Protein 9C9N (pdb70)

Structure (mmCIF, N/CA/C/O backbone):
data_9C9N
#
_entry.id   9C9N
#
_cell.length_a   44.291
_cell.length_b   44.291
_cell.length_c   107.349
_cell.angle_alpha   90.000
_cell.angle_beta   90.000
_cell.angle_gamma   120.000
#
_symmetry.space_group_name_H-M   'P 31'
#
loop_
_entity.id
_entity.type
_entity.pdbx_description
1 polymer 'Fe/2-OG dependent dioxygenase MysH'
2 non-polymer 'SUCCINIC ACID'
3 non-polymer 'NICKEL (II) ION'
4 non-polymer 'ACETATE ION'
5 non-polymer 1,2-ETHANEDIOL
6 water water
#
loop_
_atom_site.group_PDB
_atom_site.id
_atom_site.type_symbol
_atom_site.label_atom_id
_atom_site.label_alt_id
_atom_site.label_comp_id
_atom_site.label_asym_id
_atom_site.label_entity_id
_atom_site.label_seq_id
_atom_site.pdbx_PDB_ins_code
_atom_site.Cartn_x
_atom_site.Cartn_y
_atom_site.Cartn_z
_atom_site.occupancy
_atom_site.B_iso_or_equiv
_atom_site.auth_seq_id
_atom_site.auth_comp_id
_atom_site.auth_asym_id
_atom_site.auth_atom_id
_atom_site.pdbx_PDB_model_num
ATOM 1 N N . MET A 1 4 ? 1.94597 -29.42520 6.69790 1.000 39.93944 1 MET A N 1
ATOM 2 C CA . MET A 1 4 ? 1.26168 -28.92919 5.50591 1.000 36.23707 1 MET A CA 1
ATOM 3 C C . MET A 1 4 ? 0.02534 -29.77936 5.19000 1.000 35.77359 1 MET A C 1
ATOM 4 O O . MET A 1 4 ? 0.10070 -31.00937 5.13037 1.000 33.42573 1 MET A O 1
ATOM 9 N N . LEU A 1 5 ? -1.11424 -29.12364 4.99094 1.000 29.81185 2 LEU A N 1
ATOM 10 C CA . LEU A 1 5 ? -2.36850 -29.80581 4.71411 1.000 26.81319 2 LEU A CA 1
ATOM 11 C C . LEU A 1 5 ? -2.78286 -29.59381 3.26107 1.000 24.92557 2 LEU A C 1
ATOM 12 O O . LEU A 1 5 ? -2.46508 -28.57065 2.64574 1.000 25.28557 2 LEU A O 1
ATOM 17 N N . LYS A 1 6 ? -3.51819 -30.57112 2.71928 1.000 22.00714 3 LYS A N 1
ATOM 18 C CA . LYS A 1 6 ? -3.97364 -30.49213 1.33316 1.000 19.29675 3 LYS A CA 1
ATOM 19 C C . LYS A 1 6 ? -4.91091 -29.31550 1.08844 1.000 20.32245 3 LYS A C 1
ATOM 20 O O . LYS A 1 6 ? -5.07627 -28.89879 -0.06339 1.000 19.82566 3 LYS A O 1
ATOM 26 N N . VAL A 1 7 ? -5.54101 -28.77672 2.13950 1.000 19.74946 4 VAL A N 1
ATOM 27 C CA . VAL A 1 7 ? -6.45334 -27.64515 1.98677 1.000 19.54523 4 VAL A CA 1
ATOM 28 C C . VAL A 1 7 ? -5.76367 -26.29760 2.13775 1.000 22.83165 4 VAL A C 1
ATOM 29 O O . VAL A 1 7 ? -6.41705 -25.25616 1.97907 1.000 23.32730 4 VAL A O 1
ATOM 33 N N . ASP A 1 8 ? -4.47277 -26.27546 2.44624 1.000 22.98813 5 ASP A N 1
ATOM 34 C CA . ASP A 1 8 ? -3.83319 -24.99996 2.72416 1.000 28.82614 5 ASP A CA 1
ATOM 35 C C . ASP A 1 8 ? -3.73527 -24.15033 1.46265 1.000 27.73685 5 ASP A C 1
ATOM 36 O O . ASP A 1 8 ? -3.51113 -24.65586 0.35746 1.000 27.81516 5 ASP A O 1
ATOM 41 N N . THR A 1 9 ? -3.97864 -22.85629 1.63825 1.000 26.50050 6 THR A N 1
ATOM 42 C CA . THR A 1 9 ? -3.76972 -21.84586 0.61987 1.000 27.04338 6 THR A CA 1
ATOM 43 C C . THR A 1 9 ? -2.90136 -20.75865 1.22978 1.000 29.89589 6 THR A C 1
ATOM 44 O O . THR A 1 9 ? -2.98264 -20.47625 2.42790 1.000 33.40779 6 THR A O 1
ATOM 48 N N . GLN A 1 10 ? -2.05373 -20.16167 0.40741 1.000 28.86792 7 GLN A N 1
ATOM 49 C CA . GLN A 1 10 ? -1.22030 -19.06336 0.85530 1.000 30.09019 7 GLN A CA 1
ATOM 50 C C . GLN A 1 10 ? -1.60235 -17.80474 0.09484 1.000 29.77519 7 GLN A C 1
ATOM 51 O O . GLN A 1 10 ? -2.02896 -17.86689 -1.06135 1.000 24.18706 7 GLN A O 1
ATOM 57 N N . LYS A 1 11 ? -1.46498 -16.66118 0.76850 1.000 28.27485 8 LYS A N 1
ATOM 58 C CA . LYS A 1 11 ? -1.75706 -15.38967 0.12108 1.000 28.23641 8 LYS A CA 1
ATOM 59 C C . LYS A 1 11 ? -0.84449 -15.15752 -1.07746 1.000 25.65613 8 LYS A C 1
ATOM 60 O O . LYS A 1 11 ? -1.29685 -14.67971 -2.12537 1.000 29.50175 8 LYS A O 1
ATOM 66 N N . ILE A 1 12 ? 0.43728 -15.48828 -0.94817 1.000 24.16762 9 ILE A N 1
ATOM 67 C CA . ILE A 1 12 ? 1.38574 -15.38920 -2.05477 1.000 28.70946 9 ILE A CA 1
ATOM 68 C C . ILE A 1 12 ? 1.33431 -16.71076 -2.81450 1.000 27.84250 9 ILE A C 1
ATOM 69 O O . ILE A 1 12 ? 1.71355 -17.75325 -2.28092 1.000 27.93032 9 ILE A O 1
ATOM 74 N N . SER A 1 13 ? 0.87979 -16.66784 -4.06364 1.000 28.58971 10 SER A N 1
ATOM 75 C CA . SER A 1 13 ? 0.82443 -17.87939 -4.86131 1.000 29.23837 10 SER A CA 1
ATOM 76 C C . SER A 1 13 ? 2.24124 -18.39702 -5.09907 1.000 32.15597 10 SER A C 1
ATOM 77 O O . SER A 1 13 ? 3.21061 -17.64059 -5.00331 1.000 30.49320 10 SER A O 1
ATOM 80 N N . PRO A 1 14 ? 2.39064 -19.69795 -5.38172 1.000 36.16406 11 PRO A N 1
ATOM 81 C CA . PRO A 1 14 ? 3.73149 -20.20449 -5.72350 1.000 33.18519 11 PRO A CA 1
ATOM 82 C C . PRO A 1 14 ? 4.35932 -19.46820 -6.89287 1.000 30.58351 11 PRO A C 1
ATOM 83 O O . PRO A 1 14 ? 5.57544 -19.23585 -6.89530 1.000 32.89937 11 PRO A O 1
ATOM 87 N N . GLN A 1 15 ? 3.54989 -19.07523 -7.88296 1.000 32.14104 12 GLN A N 1
ATOM 88 C CA . GLN A 1 15 ? 4.06572 -18.31290 -9.01436 1.000 33.59369 12 GLN A CA 1
ATOM 89 C C . GLN A 1 15 ? 4.57529 -16.94842 -8.56344 1.000 30.99359 12 GLN A C 1
ATOM 90 O O . GLN A 1 15 ? 5.58774 -16.45269 -9.06980 1.000 29.09299 12 GLN A O 1
ATOM 96 N N . GLN A 1 16 ? 3.88727 -16.32456 -7.60636 1.000 27.72162 13 GLN A N 1
ATOM 97 C CA . GLN A 1 16 ? 4.36377 -15.04809 -7.09150 1.000 26.83864 13 GLN A CA 1
ATOM 98 C C . GLN A 1 16 ? 5.64338 -15.22222 -6.28412 1.000 26.06709 13 GLN A C 1
ATOM 99 O O . GLN A 1 16 ? 6.54086 -14.37366 -6.34934 1.000 21.62936 13 GLN A O 1
ATOM 105 N N . VAL A 1 17 ? 5.74451 -16.30669 -5.50967 1.000 23.11477 14 VAL A N 1
ATOM 106 C CA . VAL A 1 17 ? 6.99910 -16.61173 -4.82737 1.000 26.15756 14 VAL A CA 1
ATOM 107 C C . VAL A 1 17 ? 8.12741 -16.72779 -5.83702 1.000 25.49770 14 VAL A C 1
ATOM 108 O O . VAL A 1 17 ? 9.25057 -16.26452 -5.60536 1.000 27.44394 14 VAL A O 1
ATOM 112 N N . GLU A 1 18 ? 7.83850 -17.34102 -6.98145 1.000 24.44036 15 GLU A N 1
ATOM 113 C CA . GLU A 1 18 ? 8.85977 -17.52603 -7.99718 1.000 28.77032 15 GLU A CA 1
ATOM 114 C C . GLU A 1 18 ? 9.16774 -16.21681 -8.71136 1.000 24.93543 15 GLU A C 1
ATOM 115 O O . GLU A 1 18 ? 10.31301 -15.98621 -9.11382 1.000 25.74471 15 GLU A O 1
ATOM 121 N N . ALA A 1 19 ? 8.17526 -15.33121 -8.83225 1.000 21.43947 16 ALA A N 1
ATOM 122 C CA . ALA A 1 19 ? 8.42118 -14.01703 -9.41746 1.000 20.86119 16 ALA A CA 1
ATOM 123 C C . ALA A 1 19 ? 9.30930 -13.17099 -8.51468 1.000 20.95437 16 ALA A C 1
ATOM 124 O O . ALA A 1 19 ? 10.12791 -12.38217 -9.00595 1.000 17.78251 16 ALA A O 1
ATOM 126 N N . PHE A 1 20 ? 9.15474 -13.31762 -7.19481 1.000 18.92836 17 PHE A N 1
ATOM 127 C CA . PHE A 1 20 ? 10.01979 -12.59858 -6.26511 1.000 19.32231 17 PHE A CA 1
ATOM 128 C C . PHE A 1 20 ? 11.46963 -13.01827 -6.44480 1.000 19.23284 17 PHE A C 1
ATOM 129 O O . PHE A 1 20 ? 12.37209 -12.17474 -6.46002 1.000 17.13191 17 PHE A O 1
ATOM 137 N N . GLU A 1 21 ? 11.71398 -14.32032 -6.58941 1.000 20.10418 18 GLU A N 1
ATOM 138 C CA . GLU A 1 21 ? 13.07681 -14.78894 -6.80616 1.000 19.56007 18 GLU A CA 1
ATOM 139 C C . GLU A 1 21 ? 13.61655 -14.32850 -8.15472 1.000 17.63401 18 GLU A C 1
ATOM 140 O O . GLU A 1 21 ? 14.79179 -13.96208 -8.26309 1.000 20.46714 18 GLU A O 1
ATOM 146 N N . ARG A 1 22 ? 12.77293 -14.32349 -9.19102 1.000 20.56737 19 ARG A N 1
ATOM 147 C CA . ARG A 1 22 ? 13.23263 -13.93702 -10.52265 1.000 18.85945 19 ARG A CA 1
ATOM 148 C C . ARG A 1 22 ? 13.44348 -12.42708 -10.63076 1.000 19.40798 19 ARG A C 1
ATOM 149 O O . ARG A 1 22 ? 14.48291 -11.96638 -11.11913 1.000 17.21130 19 ARG A O 1
ATOM 157 N N . ASP A 1 23 ? 12.46075 -11.63279 -10.18869 1.000 16.25004 20 ASP A N 1
ATOM 158 C CA . ASP A 1 23 ? 12.47361 -10.19467 -10.42092 1.000 16.39345 20 ASP A CA 1
ATOM 159 C C . ASP A 1 23 ? 13.01661 -9.39359 -9.24629 1.000 13.46265 20 ASP A C 1
ATOM 160 O O . ASP A 1 23 ? 13.48429 -8.26873 -9.45651 1.000 12.72936 20 ASP A O 1
ATOM 165 N N . GLY A 1 24 ? 12.95987 -9.93722 -8.02360 1.000 12.41844 21 GLY A N 1
ATOM 166 C CA . GLY A 1 24 ? 13.40582 -9.22309 -6.84205 1.000 11.60336 21 GLY A CA 1
ATOM 167 C C . GLY A 1 24 ? 12.34904 -8.36988 -6.18798 1.000 10.32893 21 GLY A C 1
ATOM 168 O O . GLY A 1 24 ? 12.64903 -7.70158 -5.18251 1.000 10.49830 21 GLY A O 1
ATOM 169 N N . VAL A 1 25 ? 11.12422 -8.38894 -6.70544 1.000 12.12081 22 VAL A N 1
ATOM 170 C CA . VAL A 1 25 ? 10.03147 -7.57463 -6.18540 1.000 9.76396 22 VAL A CA 1
ATOM 171 C C . VAL A 1 25 ? 8.73234 -8.16765 -6.70720 1.000 13.68670 22 VAL A C 1
ATOM 172 O O . VAL A 1 25 ? 8.67249 -8.65401 -7.84048 1.000 12.70356 22 VAL A O 1
ATOM 176 N N . ILE A 1 26 ? 7.69904 -8.14355 -5.86057 1.000 11.45146 23 ILE A N 1
ATOM 177 C CA . ILE A 1 26 ? 6.33101 -8.46760 -6.25224 1.000 11.82737 23 ILE A CA 1
ATOM 178 C C . ILE A 1 26 ? 5.39533 -7.44243 -5.62303 1.000 11.42814 23 ILE A C 1
ATOM 179 O O . ILE A 1 26 ? 5.75338 -6.71913 -4.68651 1.000 10.83651 23 ILE A O 1
ATOM 184 N N . CYS A 1 27 ? 4.17855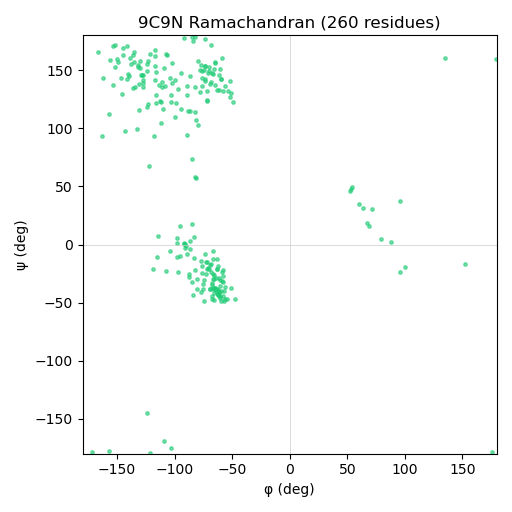 -7.38750 -6.15045 1.000 11.28661 24 CYS A N 1
ATOM 185 C CA . CYS A 1 27 ? 3.10980 -6.56521 -5.60640 1.000 11.50733 24 CYS A CA 1
ATOM 186 C C . CYS A 1 27 ? 1.99613 -7.49186 -5.14131 1.000 16.18788 24 CYS A C 1
ATOM 187 O O . CYS A 1 27 ? 1.56792 -8.37923 -5.89194 1.000 15.67667 24 CYS A O 1
ATOM 190 N N . VAL A 1 28 ? 1.56077 -7.31230 -3.89537 1.000 13.25291 25 VAL A N 1
ATOM 191 C CA . VAL A 1 28 ? 0.49212 -8.10804 -3.29919 1.000 12.37646 25 VAL A CA 1
ATOM 192 C C . VAL A 1 28 ? -0.72546 -7.20947 -3.1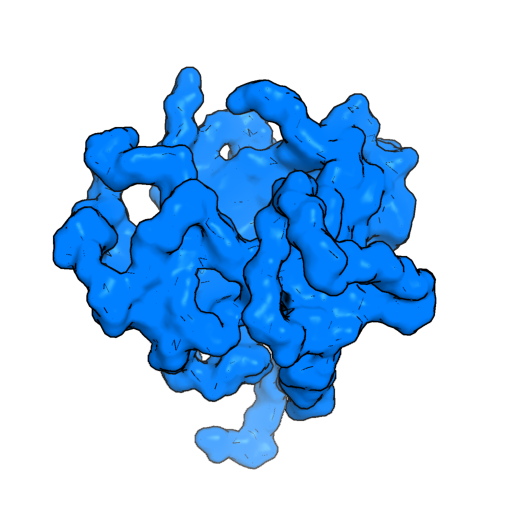3915 1.000 12.88802 25 VAL A C 1
ATOM 193 O O . VAL A 1 28 ? -0.68320 -6.22790 -2.39261 1.000 14.11188 25 VAL A O 1
ATOM 197 N N . LYS A 1 29 ? -1.81238 -7.53351 -3.83473 1.000 13.88077 26 LYS A N 1
ATOM 198 C CA . LYS A 1 29 ? -3.05203 -6.78493 -3.68578 1.000 14.47906 26 LYS A CA 1
ATOM 199 C C . LYS A 1 29 ? -3.76371 -7.16824 -2.39024 1.000 14.75401 26 LYS A C 1
ATOM 200 O O . LYS A 1 29 ? -3.74849 -8.32847 -1.97386 1.000 16.85755 26 LYS A O 1
ATOM 206 N N . ASN A 1 30 ? -4.38041 -6.17925 -1.74794 1.000 14.49304 27 ASN A N 1
ATOM 207 C CA . ASN A 1 30 ? -5.15398 -6.40750 -0.52135 1.000 16.95758 27 ASN A CA 1
ATOM 208 C C . ASN A 1 30 ? -4.33377 -7.15150 0.52856 1.000 18.41001 27 ASN A C 1
ATOM 209 O O . ASN A 1 30 ? -4.78252 -8.13758 1.11886 1.000 18.58375 27 ASN A O 1
ATOM 214 N N . ALA A 1 31 ? -3.10660 -6.67828 0.74926 1.000 14.85466 28 ALA A N 1
ATOM 215 C CA . ALA A 1 31 ? -2.22930 -7.33427 1.71023 1.000 13.63478 28 ALA A CA 1
ATOM 216 C C . ALA A 1 31 ? -2.81178 -7.27671 3.11505 1.000 15.19387 28 ALA A C 1
ATOM 217 O O . ALA A 1 31 ? -2.67658 -8.23320 3.89058 1.000 16.45346 28 ALA A O 1
ATOM 219 N N . VAL A 1 32 ? -3.43631 -6.15056 3.46442 1.000 12.35110 29 VAL A N 1
ATOM 220 C CA . VAL A 1 32 ? -4.17968 -5.99983 4.70623 1.000 12.93403 29 VAL A CA 1
ATOM 221 C C . VAL A 1 32 ? -5.53823 -5.42190 4.33704 1.000 14.52172 29 VAL A C 1
ATOM 222 O O . VAL A 1 32 ? -5.71152 -4.8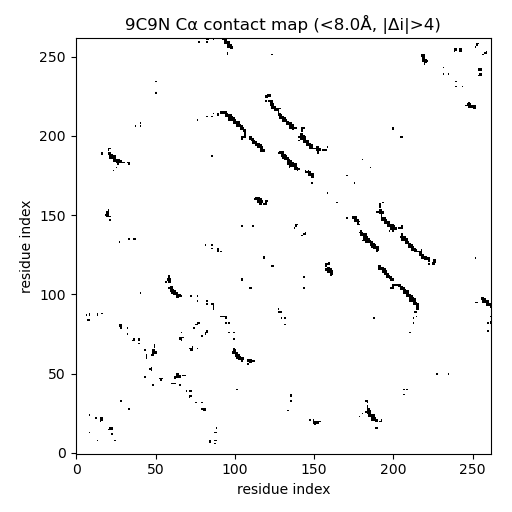1224 3.27731 1.000 14.94951 29 VAL A O 1
ATOM 226 N N . ASP A 1 33 ? -6.51367 -5.63085 5.22257 1.000 14.77597 30 ASP A N 1
ATOM 227 C CA . ASP A 1 33 ? -7.87633 -5.19296 4.93831 1.000 16.99205 30 ASP A CA 1
ATOM 228 C C . ASP A 1 33 ? -8.06165 -3.70704 5.26304 1.000 14.63885 30 ASP A C 1
ATOM 229 O O . ASP A 1 33 ? -7.15046 -3.02078 5.74074 1.000 12.54608 30 ASP A O 1
ATOM 234 N N . ASP A 1 34 ? -9.26928 -3.19325 5.00887 1.000 15.79242 31 ASP A N 1
ATOM 235 C CA . ASP A 1 34 ? -9.49557 -1.76422 5.17356 1.000 15.38817 31 ASP A CA 1
ATOM 236 C C . ASP A 1 34 ? -9.52788 -1.33598 6.63478 1.000 13.73440 31 ASP A C 1
ATOM 237 O O . ASP A 1 34 ? -9.33434 -0.15024 6.91848 1.000 13.41741 31 ASP A O 1
ATOM 242 N N . ILE A 1 35 ? -9.78571 -2.26234 7.55818 1.000 13.10501 32 ILE A N 1
ATOM 243 C CA . ILE A 1 35 ? -9.68005 -1.93216 8.97140 1.000 16.16301 32 ILE A CA 1
ATOM 244 C C . ILE A 1 35 ? -8.23101 -1.62312 9.32210 1.000 13.38735 32 ILE A C 1
ATOM 245 O O . ILE A 1 35 ? -7.93671 -0.61563 9.97475 1.000 13.80424 32 ILE A O 1
ATOM 250 N N . TRP A 1 36 ? -7.30332 -2.48439 8.88198 1.000 12.80341 33 TRP A N 1
ATOM 251 C CA . TRP A 1 36 ? -5.88021 -2.18024 9.03866 1.000 12.21750 33 TRP A CA 1
ATOM 252 C C . TRP A 1 36 ? -5.50526 -0.86508 8.36450 1.000 11.79074 33 TRP A C 1
ATOM 253 O O . TRP A 1 36 ? -4.77503 -0.05278 8.94521 1.000 11.64920 33 TRP A O 1
ATOM 264 N N . VAL A 1 37 ? -5.99568 -0.62716 7.14345 1.000 9.98099 34 VAL A N 1
ATOM 265 C CA . VAL A 1 37 ? -5.66176 0.62603 6.46625 1.000 10.88530 34 VAL A CA 1
ATOM 266 C C . VAL A 1 37 ? -6.06642 1.83179 7.31175 1.000 11.21743 34 VAL A C 1
ATOM 267 O O . VAL A 1 37 ? -5.27499 2.75926 7.50753 1.000 12.13282 34 VAL A O 1
ATOM 271 N N . GLU A 1 38 ? -7.30460 1.84618 7.82430 1.000 12.03896 35 GLU A N 1
ATOM 272 C CA . GLU A 1 38 ? -7.72925 3.01500 8.59377 1.000 14.61259 35 GLU A CA 1
ATOM 273 C C . GLU A 1 38 ? -6.94365 3.15487 9.89614 1.000 13.71730 35 GLU A C 1
ATOM 274 O O . GLU A 1 38 ? -6.59520 4.27147 10.30086 1.000 12.78095 35 GLU A O 1
ATOM 280 N N . ARG A 1 39 ? -6.63350 2.03036 10.54865 1.000 10.76638 36 ARG A N 1
ATOM 281 C CA . ARG A 1 39 ? -5.87093 2.07628 11.79195 1.000 12.02104 36 ARG A CA 1
ATOM 282 C C . ARG A 1 39 ? -4.47054 2.62965 11.55276 1.000 11.49590 36 ARG A C 1
ATOM 283 O O . ARG A 1 39 ? -3.95740 3.42495 12.34838 1.000 11.32531 36 ARG A O 1
ATOM 291 N N . MET A 1 40 ? -3.84134 2.23991 10.44378 1.000 10.63635 37 MET A N 1
ATOM 292 C CA . MET A 1 40 ? -2.48200 2.70332 10.18653 1.000 10.33804 37 MET A CA 1
ATOM 293 C C . MET A 1 40 ? -2.42702 4.11261 9.59531 1.000 9.60138 37 MET A C 1
ATOM 294 O O . MET A 1 40 ? -1.44672 4.83095 9.82705 1.000 11.35492 37 MET A O 1
ATOM 299 N N . ARG A 1 41 ? -3.45053 4.52456 8.84015 1.000 10.61301 38 ARG A N 1
ATOM 300 C CA . ARG A 1 41 ? -3.57063 5.92883 8.46186 1.000 11.23994 38 ARG A CA 1
ATOM 301 C C . ARG A 1 41 ? -3.55060 6.82516 9.69735 1.000 12.47454 38 ARG A C 1
ATOM 302 O O . ARG A 1 41 ? -2.82608 7.82474 9.74615 1.000 12.17789 38 ARG A O 1
ATOM 310 N N . THR A 1 42 ? -4.33517 6.46803 10.71887 1.000 11.17183 39 THR A N 1
ATOM 311 C CA . THR A 1 42 ? -4.34520 7.25237 11.95029 1.000 11.67483 39 THR A CA 1
ATOM 312 C C . THR A 1 42 ? -2.97445 7.24328 12.61979 1.000 10.67306 39 THR A C 1
ATOM 313 O O . THR A 1 42 ? -2.48204 8.29278 13.05653 1.000 11.68093 39 THR A O 1
ATOM 317 N N . ALA A 1 43 ? -2.32809 6.07291 12.65740 1.000 11.00338 40 ALA A N 1
ATOM 318 C CA . ALA A 1 43 ? -1.01238 5.95486 13.28281 1.000 9.86960 40 ALA A CA 1
ATOM 319 C C . ALA A 1 43 ? 0.04433 6.76969 12.54264 1.000 10.92548 40 ALA A C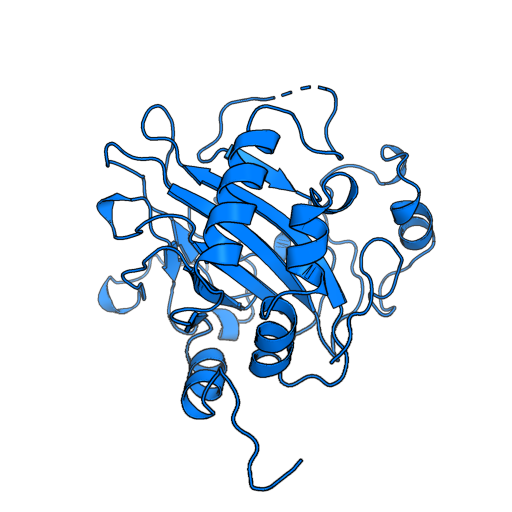 1
ATOM 320 O O . ALA A 1 43 ? 0.92042 7.37188 13.17128 1.000 11.23650 40 ALA A O 1
ATOM 322 N N . VAL A 1 44 ? -0.01517 6.79644 11.20563 1.000 11.37264 41 VAL A N 1
ATOM 323 C CA . VAL A 1 44 ? 0.92156 7.61335 10.43141 1.000 12.31753 41 VAL A CA 1
ATOM 324 C C . VAL A 1 44 ? 0.66926 9.09536 10.67312 1.000 13.38605 41 VAL A C 1
ATOM 325 O O . VAL A 1 44 ? 1.60560 9.87274 10.88988 1.000 12.39739 41 VAL A O 1
ATOM 329 N N . ASP A 1 45 ? -0.60049 9.51008 10.60887 1.000 12.53747 42 ASP A N 1
ATOM 330 C CA . ASP A 1 45 ? -0.92480 10.91815 10.80651 1.000 13.90712 42 ASP A CA 1
ATOM 331 C C . ASP A 1 45 ? -0.50105 11.39518 12.18792 1.000 14.13059 42 ASP A C 1
ATOM 332 O O . ASP A 1 45 ? -0.14748 12.56890 12.35668 1.000 15.24436 42 ASP A O 1
ATOM 337 N N . LYS A 1 46 ? -0.50990 10.49165 13.17244 1.000 10.66675 43 LYS A N 1
ATOM 338 C CA . LYS A 1 46 ? -0.14222 10.82172 14.54475 1.000 13.16782 43 LYS A CA 1
ATOM 339 C C . LYS A 1 46 ? 1.36381 10.98182 14.70139 1.000 15.90071 43 LYS A C 1
ATOM 340 O O . LYS A 1 46 ? 1.82900 11.85217 15.44902 1.000 16.39499 43 LYS A O 1
ATOM 346 N N . ASN A 1 47 ? 2.14261 10.14477 14.01022 1.000 13.64424 44 ASN A N 1
ATOM 347 C CA . ASN A 1 47 ? 3.58350 10.07689 14.21371 1.000 15.51802 44 ASN A CA 1
ATOM 348 C C . ASN A 1 47 ? 4.39130 10.87100 13.19344 1.000 16.18701 44 ASN A C 1
ATOM 349 O O . ASN A 1 47 ? 5.59833 11.07025 13.39499 1.000 17.20309 44 ASN A O 1
ATOM 354 N N . ILE A 1 48 ? 3.75995 11.34692 12.12046 1.000 15.65877 45 ILE A N 1
ATOM 355 C CA . ILE A 1 48 ? 4.48671 12.06209 11.08211 1.000 18.21620 45 ILE A CA 1
ATOM 356 C C . ILE A 1 48 ? 4.95127 13.42958 11.56101 1.000 20.48601 45 ILE A C 1
ATOM 357 O O . ILE A 1 48 ? 5.89878 13.98937 11.00066 1.000 25.44995 45 ILE A O 1
ATOM 362 N N . SER A 1 49 ? 4.32318 13.96836 12.60007 1.000 21.88752 46 SER A N 1
ATOM 363 C CA . SER A 1 49 ? 4.59174 15.32096 13.06690 1.000 27.42211 46 SER A CA 1
ATOM 364 C C . SER A 1 49 ? 5.71341 15.40281 14.09535 1.000 30.48753 46 SER A C 1
ATOM 365 O O . SER A 1 49 ? 6.13888 16.51240 14.43511 1.000 31.10109 46 SER A O 1
ATOM 368 N N . ILE A 1 50 ? 6.21262 14.27528 14.58593 1.000 25.71878 47 ILE A N 1
ATOM 369 C CA . ILE A 1 50 ? 7.18823 14.27717 15.67329 1.000 24.22380 47 ILE A CA 1
ATOM 370 C C . ILE A 1 50 ? 8.42099 13.51775 15.20734 1.000 22.81625 47 ILE A C 1
ATOM 371 O O . ILE A 1 50 ? 8.34686 12.67128 14.30185 1.000 25.44280 47 ILE A O 1
ATOM 376 N N . PRO A 1 51 ? 9.58093 13.80982 15.78792 1.000 24.84423 48 PRO A N 1
ATOM 377 C CA . PRO A 1 51 ? 10.75256 12.96232 15.54589 1.000 28.01921 48 PRO A CA 1
ATOM 378 C C . PRO A 1 51 ? 10.55660 11.57310 16.13607 1.000 23.27231 48 PRO A C 1
ATOM 379 O O . PRO A 1 51 ? 9.89912 11.38791 17.16373 1.000 23.43003 48 PRO A O 1
ATOM 383 N N . GLY A 1 52 ? 11.12932 10.58616 15.45475 1.000 18.62302 49 GLY A N 1
ATOM 384 C CA . GLY A 1 52 ? 10.99543 9.20802 15.85197 1.000 19.50932 49 GLY A CA 1
ATOM 385 C C . GLY A 1 52 ? 11.70379 8.89594 17.15406 1.000 17.64800 49 GLY A C 1
ATOM 386 O O . GLY A 1 52 ? 12.45403 9.71625 17.68977 1.000 20.02772 49 GLY A O 1
ATOM 387 N N . PRO A 1 53 ? 11.48294 7.68477 17.68233 1.000 16.53296 50 PRO A N 1
ATOM 388 C CA . PRO A 1 53 ? 12.09327 7.31475 18.96935 1.000 17.87071 50 PRO A CA 1
ATOM 389 C C . PRO A 1 53 ? 13.60531 7.39893 18.98095 1.000 20.79666 50 PRO A C 1
ATOM 390 O O . PRO A 1 53 ? 14.19003 7.61204 20.04928 1.000 26.28929 50 PRO A O 1
ATOM 394 N N . LEU A 1 54 ? 14.25965 7.24120 17.83211 1.000 19.33560 51 LEU A N 1
ATOM 395 C CA . LEU A 1 54 ? 15.71567 7.24045 17.76664 1.000 20.93081 51 LEU A CA 1
ATOM 396 C C . LEU A 1 54 ? 16.30750 8.62525 17.53560 1.000 28.64710 51 LEU A C 1
ATOM 397 O O . LEU A 1 54 ? 17.53459 8.75861 17.50212 1.000 32.33639 51 LEU A O 1
ATOM 402 N N . GLU A 1 55 ? 15.48011 9.65378 17.38985 1.000 25.28486 52 GLU A N 1
ATOM 403 C CA . GLU A 1 55 ? 15.94893 11.00067 17.11974 1.000 29.92953 52 GLU A CA 1
ATOM 404 C C . GLU A 1 55 ? 15.79794 11.86408 18.36515 1.000 34.14622 52 GLU A C 1
ATOM 405 O O . GLU A 1 55 ? 15.06242 11.52698 19.29770 1.000 33.46902 52 GLU A O 1
ATOM 411 N N . ASP A 1 56 ? 16.50255 12.99370 18.37002 1.000 40.61408 53 ASP A N 1
ATOM 412 C CA . ASP A 1 56 ? 16.37967 13.95919 19.45449 1.000 44.17009 53 ASP A CA 1
ATOM 413 C C . ASP A 1 56 ? 15.26532 14.95196 19.13762 1.000 44.53786 53 ASP A C 1
ATOM 414 O O . ASP A 1 56 ? 15.23103 15.53356 18.04792 1.000 44.64181 53 ASP A O 1
ATOM 419 N N . LYS A 1 57 ? 14.35107 15.12794 20.08938 1.000 43.44637 54 LYS A N 1
ATOM 420 C CA . LYS A 1 57 ? 13.18160 15.98667 19.90441 1.000 43.20952 54 LYS A CA 1
ATOM 421 C C . LYS A 1 57 ? 13.45723 17.43430 20.31729 1.000 43.76807 54 LYS A C 1
ATOM 422 O O . LYS A 1 57 ? 14.41173 18.05904 19.84897 1.000 46.25775 54 LYS A O 1
ATOM 428 N N . LYS A 1 61 ? 14.90504 16.69222 11.55842 1.000 44.32787 58 LYS A N 1
ATOM 429 C CA . LYS A 1 61 ? 14.01577 17.78192 11.14568 1.000 41.97751 58 LYS A CA 1
ATOM 430 C C . LYS A 1 61 ? 14.30667 18.54647 9.83419 1.000 41.18208 58 LYS A C 1
ATOM 431 O O . LYS A 1 61 ? 13.41422 19.23821 9.34624 1.000 45.55346 58 LYS A O 1
ATOM 437 N N . PRO A 1 62 ? 15.51783 18.45712 9.26559 1.000 42.48253 59 PRO A N 1
ATOM 438 C CA . PRO A 1 62 ? 15.70561 18.99175 7.91094 1.000 41.22420 59 PRO A CA 1
ATOM 439 C C . PRO A 1 62 ? 14.78160 18.29678 6.91923 1.000 41.87668 59 PRO A C 1
ATOM 440 O O . PRO A 1 62 ? 14.52892 17.09287 7.01449 1.000 42.97458 59 PRO A O 1
ATOM 444 N N . GLN A 1 63 ? 14.26737 19.07557 5.96746 1.000 38.44568 60 GLN A N 1
ATOM 445 C CA . GLN A 1 63 ? 13.27944 18.56661 5.02083 1.000 36.91922 60 GLN A CA 1
ATOM 446 C C . GLN A 1 63 ? 13.94129 17.61879 4.02856 1.000 35.74642 60 GLN A C 1
ATOM 447 O O . GLN A 1 63 ? 14.90474 17.98963 3.34911 1.000 35.54684 60 GLN A O 1
ATOM 453 N N . GLY A 1 64 ? 13.41567 16.39512 3.93471 1.000 33.88751 61 GLY A N 1
ATOM 454 C CA . GLY A 1 64 ? 13.91248 15.41335 3.00036 1.000 30.42027 61 GLY A CA 1
ATOM 455 C C . GLY A 1 64 ? 13.01385 15.26149 1.77795 1.000 26.57813 61 GLY A C 1
ATOM 456 O O . GLY A 1 64 ? 12.03931 15.98412 1.58198 1.000 27.36428 61 GLY A O 1
ATOM 457 N N . SER A 1 65 ? 13.37263 14.28475 0.93856 1.000 21.52488 62 SER A N 1
ATOM 458 C CA . SER A 1 65 ? 12.54488 13.96682 -0.21791 1.000 18.45504 62 SER A CA 1
ATOM 459 C C . SER A 1 65 ? 11.26435 13.24530 0.17623 1.000 17.80023 62 SER A C 1
ATOM 460 O O . SER A 1 65 ? 10.35059 13.14023 -0.64416 1.000 16.41914 62 SER A O 1
ATOM 463 N N . ALA A 1 66 ? 11.20262 12.72867 1.40093 1.000 17.43083 63 ALA A N 1
ATOM 464 C CA . ALA A 1 66 ? 9.99011 12.18400 1.99519 1.000 16.31042 63 ALA A CA 1
ATOM 465 C C . ALA A 1 66 ? 10.10665 12.34913 3.50232 1.000 15.78908 63 ALA A C 1
ATOM 466 O O . ALA A 1 66 ? 11.21447 12.38725 4.04275 1.000 18.48680 63 ALA A O 1
ATOM 468 N N . GLU A 1 67 ? 8.95946 12.45439 4.17896 1.000 14.61072 64 GLU A N 1
ATOM 469 C CA . GLU A 1 67 ? 8.94988 12.38161 5.63692 1.000 14.53053 64 GLU A CA 1
ATOM 470 C C . GLU A 1 67 ? 9.21896 10.94324 6.04924 1.000 15.55605 64 GLU A C 1
ATOM 471 O O . GLU A 1 67 ? 8.60566 10.02086 5.51252 1.000 14.87591 64 GLU A O 1
ATOM 477 N N . HIS A 1 68 ? 10.13350 10.74224 6.99247 1.000 15.67247 65 HIS A N 1
ATOM 478 C CA . HIS A 1 68 ? 10.54665 9.38784 7.31990 1.000 14.63911 65 HIS A CA 1
ATOM 479 C C . HIS A 1 68 ? 11.04409 9.32081 8.75404 1.000 13.47581 65 HIS A C 1
ATOM 480 O O . HIS A 1 68 ? 11.79640 10.19016 9.20378 1.000 16.38975 65 HIS A O 1
ATOM 487 N N . ALA A 1 69 ? 10.63727 8.26565 9.45533 1.000 11.53625 66 ALA A N 1
ATOM 488 C CA . ALA A 1 69 ? 11.21861 7.91264 10.73935 1.000 11.09593 66 ALA A CA 1
ATOM 489 C C . ALA A 1 69 ? 11.10374 6.40663 10.87750 1.000 12.08968 66 ALA A C 1
ATOM 490 O O . ALA A 1 69 ? 10.28565 5.77343 10.20586 1.000 11.75948 66 ALA A O 1
ATOM 492 N N . SER A 1 70 ? 11.92512 5.84271 11.76150 1.000 11.81932 67 SER A N 1
ATOM 493 C CA . SER A 1 70 ? 11.97226 4.40358 11.97174 1.000 12.19904 67 SER A CA 1
ATOM 494 C C . SER A 1 70 ? 11.66255 4.06396 13.42545 1.000 12.10975 67 SER A C 1
ATOM 495 O O . SER A 1 70 ? 11.67969 4.92447 14.31592 1.000 14.34450 67 SER A O 1
ATOM 498 N N . SER A 1 71 ? 11.34378 2.78901 13.64765 1.000 11.14938 68 SER A N 1
ATOM 499 C CA . SER A 1 71 ? 11.22198 2.20836 14.98529 1.000 10.07778 68 SER A CA 1
ATOM 500 C C . SER A 1 71 ? 9.97796 2.68963 15.73609 1.000 12.73307 68 SER A C 1
ATOM 501 O O . SER A 1 71 ? 9.97755 2.75896 16.97213 1.000 13.20395 68 SER A O 1
ATOM 504 N N . ILE A 1 72 ? 8.90539 2.99160 14.99786 1.000 11.78590 69 ILE A N 1
ATOM 505 C CA . ILE A 1 72 ? 7.70046 3.53591 15.62271 1.000 11.79641 69 ILE A CA 1
ATOM 506 C C . ILE A 1 72 ? 7.05757 2.51976 16.54993 1.000 12.55550 69 ILE A C 1
ATOM 507 O O . ILE A 1 72 ? 6.42241 2.88857 17.54590 1.000 12.18832 69 ILE A O 1
ATOM 512 N N . TRP A 1 73 ? 7.21398 1.22784 16.25429 1.000 12.37360 70 TRP A N 1
ATOM 513 C CA . TRP A 1 73 ? 6.63711 0.19069 17.10153 1.000 11.61698 70 TRP A CA 1
ATOM 514 C C . TRP A 1 73 ? 7.12762 0.25565 18.54274 1.000 13.19135 70 TRP A C 1
ATOM 515 O O . TRP A 1 73 ? 6.45601 -0.27546 19.43221 1.000 13.41716 70 TRP A O 1
ATOM 526 N N . LEU A 1 74 ? 8.28686 0.87089 18.79350 1.000 12.34330 71 LEU A N 1
ATOM 527 C CA . LEU A 1 74 ? 8.78641 0.96789 20.16273 1.000 15.33996 71 LEU A CA 1
ATOM 528 C C . LEU A 1 74 ? 7.89656 1.84090 21.03387 1.000 17.22505 71 LEU A C 1
ATOM 529 O O . LEU A 1 74 ? 7.86102 1.66226 22.25877 1.000 18.11191 71 LEU A O 1
ATOM 534 N N . ILE A 1 75 ? 7.17529 2.78061 20.43311 1.000 15.33151 72 ILE A N 1
ATOM 535 C CA . ILE A 1 75 ? 6.34451 3.70265 21.19430 1.000 16.41944 72 ILE A CA 1
ATOM 536 C C . ILE A 1 75 ? 4.87058 3.60563 20.84571 1.000 16.03741 72 ILE A C 1
ATOM 537 O O . ILE A 1 75 ? 4.02749 3.99764 21.67761 1.000 17.53400 72 ILE A O 1
ATOM 542 N N . ASP A 1 76 ? 4.51072 3.06845 19.67829 1.000 14.54880 73 ASP A N 1
ATOM 543 C CA . ASP A 1 76 ? 3.14495 3.14446 19.17183 1.000 13.68383 73 ASP A CA 1
ATOM 544 C C . ASP A 1 76 ? 2.54323 1.74884 19.07286 1.000 12.53464 73 ASP A C 1
ATOM 545 O O . ASP A 1 76 ? 3.05305 0.89896 18.33059 1.000 12.97884 73 ASP A O 1
ATOM 550 N N . ALA A 1 77 ? 1.42086 1.53507 19.76834 1.000 11.65204 74 ALA A N 1
ATOM 551 C CA . ALA A 1 77 ? 0.81413 0.21037 19.81840 1.000 13.52000 74 ALA A CA 1
ATOM 552 C C . ALA A 1 77 ? 0.23038 -0.22960 18.48595 1.000 11.65475 74 ALA A C 1
ATOM 553 O O . ALA A 1 77 ? 0.07181 -1.43140 18.26725 1.000 12.81525 74 ALA A O 1
ATOM 555 N N . ASP A 1 78 ? -0.11879 0.70806 17.60333 1.000 10.58333 75 ASP A N 1
ATOM 556 C CA . ASP A 1 78 ? -0.66953 0.32105 16.30892 1.000 12.26769 75 ASP A CA 1
ATOM 557 C C . ASP A 1 78 ? 0.41557 -0.15402 15.35106 1.000 11.43422 75 ASP A C 1
ATOM 558 O O . ASP A 1 78 ? 0.22430 -1.14353 14.63646 1.000 11.14538 75 ASP A O 1
ATOM 563 N N . PHE A 1 79 ? 1.56894 0.52037 15.34184 1.000 9.78437 76 PHE A N 1
ATOM 564 C CA . PHE A 1 79 ? 2.70193 -0.00084 14.58598 1.000 10.05204 76 PHE A CA 1
ATOM 565 C C . PHE A 1 79 ? 3.14501 -1.35037 15.13242 1.000 9.56438 76 PHE A C 1
ATOM 566 O O . PHE A 1 79 ? 3.47080 -2.26113 14.36505 1.000 10.42032 76 PHE A O 1
ATOM 574 N N . ARG A 1 80 ? 3.13843 -1.51308 16.45833 1.000 10.74192 77 ARG A N 1
ATOM 575 C CA . ARG A 1 80 ? 3.48853 -2.80558 17.03376 1.000 10.77672 77 ARG A CA 1
ATOM 576 C C . ARG A 1 80 ? 2.51411 -3.89081 16.57982 1.000 11.26576 77 ARG A C 1
ATOM 577 O O . ARG A 1 80 ? 2.92866 -4.98582 16.18239 1.000 11.88623 77 ARG A O 1
ATOM 585 N N . ALA A 1 81 ? 1.21327 -3.58711 16.58951 1.000 10.22677 78 ALA A N 1
ATOM 586 C CA . ALA A 1 81 ? 0.21890 -4.56535 16.16362 1.000 11.88190 78 ALA A CA 1
ATOM 587 C C . ALA A 1 81 ? 0.36725 -4.90764 14.68549 1.000 12.85819 78 ALA A C 1
ATOM 588 O O . ALA A 1 81 ? 0.19677 -6.06433 14.29080 1.000 13.13448 78 ALA A O 1
ATOM 590 N N . LEU A 1 82 ? 0.69509 -3.92336 13.84714 1.000 10.85233 79 LEU A N 1
ATOM 591 C CA . LEU A 1 82 ? 0.88844 -4.23371 12.43204 1.000 11.64533 79 LEU A CA 1
ATOM 592 C C . LEU A 1 82 ? 2.03198 -5.22622 12.23793 1.000 11.39644 79 LEU A C 1
ATOM 593 O O . LEU A 1 82 ? 1.92676 -6.16573 11.43938 1.000 11.33389 79 LEU A O 1
ATOM 598 N N . ALA A 1 83 ? 3.12079 -5.05421 12.99442 1.000 10.81650 80 ALA A N 1
ATOM 599 C CA . ALA A 1 83 ? 4.28639 -5.90976 12.84239 1.000 12.10531 80 ALA A CA 1
ATOM 600 C C . ALA A 1 83 ? 4.00445 -7.32686 13.31852 1.000 13.13007 80 ALA A C 1
ATOM 601 O O . ALA A 1 83 ? 4.47215 -8.29478 12.70617 1.000 14.20052 80 ALA A O 1
ATOM 603 N N . PHE A 1 84 ? 3.24797 -7.47504 14.40717 1.000 12.46339 81 PHE A N 1
ATOM 604 C CA . PHE A 1 84 ? 3.11403 -8.77432 15.05742 1.000 13.10214 81 PHE A CA 1
ATOM 605 C C . PHE A 1 84 ? 1.75974 -9.45049 14.87556 1.000 15.40617 81 PHE A C 1
ATOM 606 O O . PHE A 1 84 ? 1.69104 -10.68051 14.97587 1.000 19.53700 81 PHE A O 1
ATOM 614 N N . GLU A 1 85 ? 0.69424 -8.70276 14.59157 1.000 14.92318 82 GLU A N 1
ATOM 615 C CA . GLU A 1 85 ? -0.65005 -9.26802 14.55477 1.000 15.44279 82 GLU A CA 1
ATOM 616 C C . GLU A 1 85 ? -1.31253 -9.23193 13.18555 1.000 17.13723 82 GLU A C 1
ATOM 617 O O . GLU A 1 85 ? -2.35281 -9.87027 13.00783 1.000 18.22006 82 GLU A O 1
ATOM 623 N N . SER A 1 86 ? -0.75079 -8.52171 12.21814 1.000 15.43375 83 SER A N 1
ATOM 624 C CA . SER A 1 86 ? -1.39723 -8.36067 10.92099 1.000 14.68729 83 SER A CA 1
ATOM 625 C C . SER A 1 86 ? -0.92148 -9.46142 9.97957 1.000 13.40865 83 SER A C 1
ATOM 626 O O . SER A 1 86 ? -0.06905 -10.27608 10.35544 1.000 14.47338 83 SER A O 1
ATOM 629 N N . PRO A 1 87 ? -1.43606 -9.52548 8.74635 1.000 14.81524 84 PRO A N 1
ATOM 630 C CA . PRO A 1 87 ? -0.91524 -10.51825 7.79400 1.000 13.28306 84 PRO A CA 1
ATOM 631 C C . PRO A 1 87 ? 0.53303 -10.29779 7.35765 1.000 14.71335 84 PRO A C 1
ATOM 632 O O . PRO A 1 87 ? 1.10777 -11.20377 6.74738 1.000 14.86207 84 PRO A O 1
ATOM 636 N N . LEU A 1 88 ? 1.14455 -9.14427 7.64050 1.000 13.20093 85 LEU A N 1
ATOM 637 C CA . LEU A 1 88 ? 2.45393 -8.84766 7.05614 1.000 12.51511 85 LEU A CA 1
ATOM 638 C C . LEU A 1 88 ? 3.54626 -9.84745 7.41800 1.000 13.47841 85 LEU A C 1
ATOM 639 O O . LEU A 1 88 ? 4.26835 -10.28534 6.50703 1.000 13.37131 85 LEU A O 1
ATOM 644 N N . PRO A 1 89 ? 3.75759 -10.22624 8.68387 1.000 14.28522 86 PRO A N 1
ATOM 645 C CA . PRO A 1 89 ? 4.80195 -11.22495 8.96172 1.000 13.54815 86 PRO A CA 1
ATOM 646 C C . PRO A 1 89 ? 4.57250 -12.54244 8.24093 1.000 14.62230 86 PRO A C 1
ATOM 647 O O . PRO A 1 89 ? 5.54528 -13.21076 7.86693 1.000 16.74697 86 PRO A O 1
ATOM 651 N N . THR A 1 90 ? 3.31138 -12.91964 8.01726 1.000 14.98338 87 THR A N 1
ATOM 652 C CA . THR A 1 90 ? 3.02800 -14.13508 7.25751 1.000 17.72032 87 THR A CA 1
ATOM 653 C C . THR A 1 90 ? 3.47861 -13.99255 5.80975 1.000 17.88833 87 THR A C 1
ATOM 654 O O . THR A 1 90 ? 4.04232 -14.92954 5.23245 1.000 17.75665 87 THR A O 1
ATOM 658 N N . LEU A 1 91 ? 3.24146 -12.82409 5.20529 1.000 15.47022 88 LEU A N 1
ATOM 659 C CA . LEU A 1 91 ? 3.70209 -12.58861 3.84058 1.000 17.36071 88 LEU A CA 1
ATOM 660 C C . LEU A 1 91 ? 5.21608 -12.65638 3.75810 1.000 16.96044 88 LEU A C 1
ATOM 661 O O . LEU A 1 91 ? 5.77011 -13.24617 2.82199 1.000 16.79509 88 LEU A O 1
ATOM 666 N N . ALA A 1 92 ? 5.91005 -12.05528 4.73068 1.000 14.38847 89 ALA A N 1
ATOM 667 C CA . ALA A 1 92 ? 7.36705 -12.07705 4.71720 1.000 14.42460 89 ALA A CA 1
ATOM 668 C C . ALA A 1 92 ? 7.89425 -13.50137 4.78663 1.000 14.36116 89 ALA A C 1
ATOM 669 O O . ALA A 1 92 ? 8.79833 -13.86746 4.03277 1.000 16.74086 89 ALA A O 1
ATOM 671 N N . ALA A 1 93 ? 7.33548 -14.31856 5.68599 1.000 15.18373 90 ALA A N 1
ATOM 672 C CA . ALA A 1 93 ? 7.75869 -15.71484 5.78639 1.000 16.63791 90 ALA A CA 1
ATOM 673 C C . ALA A 1 93 ? 7.52177 -16.46101 4.47791 1.000 18.37949 90 ALA A C 1
ATOM 674 O O . ALA A 1 93 ? 8.33246 -17.31023 4.08275 1.000 19.80267 90 ALA A O 1
ATOM 676 N N . GLN A 1 94 ? 6.43020 -16.13804 3.77868 1.000 15.95454 91 GLN A N 1
ATOM 677 C CA . GLN A 1 94 ? 6.10929 -16.82720 2.52819 1.000 20.07473 91 GLN A CA 1
ATOM 678 C C . GLN A 1 94 ? 7.11686 -16.51715 1.42573 1.000 23.30888 91 GLN A C 1
ATOM 679 O O . GLN A 1 94 ? 7.54464 -17.42499 0.70340 1.000 25.53694 91 GLN A O 1
ATOM 685 N N . VAL A 1 95 ? 7.50560 -15.24827 1.26755 1.000 21.60602 92 VAL A N 1
ATOM 686 C CA . VAL A 1 95 ? 8.45217 -14.91421 0.20108 1.000 19.84661 92 VAL A CA 1
ATOM 687 C C . VAL A 1 95 ? 9.87282 -15.33016 0.54437 1.000 22.83377 92 VAL A C 1
ATOM 688 O O . VAL A 1 95 ? 10.64195 -15.70110 -0.34654 1.000 25.77581 92 VAL A O 1
ATOM 692 N N . LEU A 1 96 ? 10.26040 -15.25905 1.81355 1.000 20.18633 93 LEU A N 1
ATOM 693 C CA . LEU A 1 96 ? 11.60804 -15.66197 2.17983 1.000 20.04297 93 LEU A CA 1
ATOM 694 C C . LEU A 1 96 ? 11.75822 -17.17007 2.21008 1.000 22.46913 93 LEU A C 1
ATOM 695 O O . LEU A 1 96 ? 12.88498 -17.66464 2.13222 1.000 26.51884 93 LEU A O 1
ATOM 700 N N . LYS A 1 97 ? 10.64680 -17.89752 2.29328 1.000 23.87060 94 LYS A N 1
ATOM 701 C CA . LYS A 1 97 ? 10.65497 -19.35459 2.41350 1.000 26.39334 94 LYS A CA 1
ATOM 702 C C . LYS A 1 97 ? 11.55631 -19.80769 3.55759 1.000 27.76927 94 LYS A C 1
ATOM 703 O O . LYS A 1 97 ? 12.37187 -20.72005 3.41840 1.000 29.01397 94 LYS A O 1
ATOM 709 N N . SER A 1 98 ? 11.42324 -19.14723 4.70189 1.000 27.70274 95 SER A N 1
ATOM 710 C CA . SER A 1 98 ? 12.25365 -19.47229 5.84702 1.000 26.72551 95 SER A CA 1
ATOM 711 C C . SER A 1 98 ? 11.38696 -19.97744 6.99143 1.000 27.30311 95 SER A C 1
ATOM 712 O O . SER A 1 98 ? 10.19910 -19.65485 7.08917 1.000 27.62452 95 SER A O 1
ATOM 715 N N . LYS A 1 99 ? 12.00021 -20.78623 7.84923 1.000 28.48913 96 LYS A N 1
ATOM 716 C CA . LYS A 1 99 ? 11.30450 -21.31148 9.01569 1.000 30.57441 96 LYS A CA 1
ATOM 717 C C . LYS A 1 99 ? 11.38156 -20.37917 10.21922 1.000 28.05670 96 LYS A C 1
ATOM 718 O O . LYS A 1 99 ? 10.47624 -20.40314 11.06187 1.000 32.11506 96 LYS A O 1
ATOM 724 N N . LYS A 1 100 ? 12.43496 -19.56779 10.32404 1.000 26.48696 97 LYS A N 1
ATOM 725 C CA . LYS A 1 100 ? 12.50817 -18.50037 11.31364 1.000 22.69550 97 LYS A CA 1
ATOM 726 C C . LYS A 1 100 ? 12.21513 -17.15785 10.65325 1.000 21.23598 97 LYS A C 1
ATOM 727 O O . LYS A 1 100 ? 12.40268 -16.97031 9.44742 1.000 21.11194 97 LYS A O 1
ATOM 733 N N . LEU A 1 101 ? 11.76535 -16.21205 11.46860 1.000 18.14118 98 LEU A N 1
ATOM 734 C CA . LEU A 1 101 ? 11.49225 -14.87064 10.97422 1.000 15.53670 98 LEU A CA 1
ATOM 735 C C . LEU A 1 101 ? 11.82739 -13.86740 12.06588 1.000 13.93997 98 LEU A C 1
ATOM 736 O O . LEU A 1 101 ? 11.40488 -14.03279 13.21663 1.000 14.04751 98 LEU A O 1
ATOM 741 N N . ASN A 1 102 ? 12.60507 -12.84863 11.70871 1.000 12.15017 99 ASN A N 1
ATOM 742 C CA . ASN A 1 102 ? 12.88237 -11.71124 12.57242 1.000 11.93553 99 ASN A CA 1
ATOM 743 C C . ASN A 1 102 ? 12.27126 -10.45060 11.98888 1.000 10.84380 99 ASN A C 1
ATOM 744 O O . ASN A 1 102 ? 12.37084 -10.19700 10.77805 1.000 12.08401 99 ASN A O 1
ATOM 749 N N . PHE A 1 103 ? 11.66436 -9.66474 12.86808 1.000 12.15705 100 PHE A N 1
ATOM 750 C CA . PHE A 1 103 ? 11.27921 -8.29837 12.55767 1.000 10.78009 100 PHE A CA 1
ATOM 751 C C . PHE A 1 103 ? 12.50262 -7.40513 12.74060 1.000 12.57471 100 PHE A C 1
ATOM 752 O O . PHE A 1 103 ? 13.01729 -7.25801 13.86186 1.000 12.55004 100 PHE A O 1
ATOM 760 N N . LEU A 1 104 ? 12.98534 -6.82079 11.64009 1.000 11.16282 101 LEU A N 1
ATOM 761 C CA . LEU A 1 104 ? 14.20275 -6.02547 11.68496 1.000 10.35775 101 LEU A CA 1
ATOM 762 C C . LEU A 1 104 ? 13.95438 -4.57857 12.11265 1.000 12.68179 101 LEU A C 1
ATOM 763 O O . LEU A 1 104 ? 14.72137 -4.03741 12.91322 1.000 12.80784 101 LEU A O 1
ATOM 768 N N . ALA A 1 105 ? 12.90691 -3.93772 11.58661 1.000 10.04916 102 ALA A N 1
ATOM 769 C CA . ALA A 1 105 ? 12.57755 -2.54870 11.88123 1.000 10.47193 102 ALA A CA 1
ATOM 770 C C . ALA A 1 105 ? 11.33605 -2.15961 11.09398 1.000 9.34693 102 ALA A C 1
ATOM 771 O O . ALA A 1 105 ? 10.99509 -2.77988 10.07953 1.000 9.74246 102 ALA A O 1
ATOM 773 N N . ASP A 1 106 ? 10.68245 -1.10451 11.55631 1.000 9.20814 103 ASP A N 1
ATOM 774 C CA . ASP A 1 106 ? 9.59005 -0.49952 10.81424 1.000 9.59892 103 ASP A CA 1
ATOM 775 C C . ASP A 1 106 ? 9.91594 0.96046 10.52314 1.000 8.98768 103 ASP A C 1
ATOM 776 O O . ASP A 1 106 ? 10.97809 1.47969 10.88481 1.000 11.51637 103 ASP A O 1
ATOM 781 N N . GLY A 1 107 ? 8.97453 1.61532 9.86415 1.000 9.22131 104 GLY A N 1
ATOM 782 C CA . GLY A 1 107 ? 9.10840 3.03040 9.59195 1.000 10.64335 104 GLY A CA 1
ATOM 783 C C . GLY A 1 107 ? 7.94995 3.48947 8.74478 1.000 10.33522 104 GLY A C 1
ATOM 784 O O . GLY A 1 107 ? 7.03265 2.72413 8.43603 1.000 10.20048 104 GLY A O 1
ATOM 785 N N . PHE A 1 108 ? 7.98277 4.77064 8.40148 1.000 9.39279 105 PHE A N 1
ATOM 786 C CA . PHE A 1 108 ? 7.07843 5.30667 7.39843 1.000 9.03934 105 PHE A CA 1
ATOM 787 C C . PHE A 1 108 ? 7.86924 6.12978 6.39016 1.000 11.56008 105 PHE A C 1
ATOM 788 O O . PHE A 1 108 ? 8.94941 6.65304 6.69884 1.000 11.09870 105 PHE A O 1
ATOM 796 N N . PHE A 1 109 ? 7.34272 6.19972 5.17001 1.000 9.73352 106 PHE A N 1
ATOM 797 C CA . PHE A 1 109 ? 7.80660 7.13102 4.14468 1.000 8.48139 106 PHE A CA 1
ATOM 798 C C . PHE A 1 109 ? 6.57317 7.81998 3.59560 1.000 11.53519 106 PHE A C 1
ATOM 799 O O . PHE A 1 109 ? 5.71403 7.15976 3.00193 1.000 11.03456 106 PHE A O 1
ATOM 807 N N . VAL A 1 110 ? 6.48081 9.13393 3.78827 1.000 11.06693 107 VAL A N 1
ATOM 808 C CA . VAL A 1 110 ? 5.33840 9.91380 3.32127 1.000 11.73356 107 VAL A CA 1
ATOM 809 C C . VAL A 1 110 ? 5.84733 11.02301 2.41405 1.000 12.86627 107 VAL A C 1
ATOM 810 O O . VAL A 1 110 ? 6.64262 11.86235 2.84779 1.000 13.82899 107 VAL A O 1
ATOM 814 N N . LYS A 1 111 ? 5.37380 11.03894 1.16588 1.000 11.83049 108 LYS A N 1
ATOM 815 C CA . LYS A 1 111 ? 5.64073 12.14429 0.24458 1.000 12.05946 108 LYS A CA 1
ATOM 816 C C . LYS A 1 111 ? 4.43525 13.08395 0.20964 1.000 15.02584 108 LYS A C 1
ATOM 817 O O . LYS A 1 111 ? 3.36724 12.72780 -0.30095 1.000 16.23722 108 LYS A O 1
ATOM 823 N N . LYS A 1 112 ? 4.61168 14.27456 0.77534 1.000 18.50150 109 LYS A N 1
ATOM 824 C CA . LYS A 1 112 ? 3.62623 15.34504 0.85856 1.000 19.40744 109 LYS A CA 1
ATOM 825 C C . LYS A 1 112 ? 3.73116 16.23265 -0.37793 1.000 22.05111 109 LYS A C 1
ATOM 826 O O . LYS A 1 112 ? 4.83950 16.56529 -0.80834 1.000 22.32985 109 LYS A O 1
ATOM 832 N N . PRO A 1 113 ? 2.59058 16.60858 -0.96715 1.000 23.10940 110 PRO A N 1
ATOM 833 C CA . PRO A 1 113 ? 2.63746 17.40022 -2.21170 1.000 26.97894 110 PRO A CA 1
ATOM 834 C C . PRO A 1 113 ? 3.38711 18.70975 -2.07373 1.000 28.02625 110 PRO A C 1
ATOM 835 O O . PRO A 1 113 ? 4.02870 19.14992 -3.03725 1.000 30.04220 110 PRO A O 1
ATOM 839 N N . GLU A 1 114 ? 3.34002 19.33914 -0.89941 1.000 28.08278 111 GLU A N 1
ATOM 840 C CA . GLU A 1 114 ? 3.98666 20.63570 -0.72747 1.000 34.77208 111 GLU A CA 1
ATOM 841 C C . GLU A 1 114 ? 5.50465 20.53794 -0.83797 1.000 32.63667 111 GLU A C 1
ATOM 842 O O . GLU A 1 114 ? 6.15232 21.49583 -1.27722 1.000 33.25681 111 GLU A O 1
ATOM 848 N N . SER A 1 115 ? 6.09190 19.40043 -0.46336 1.000 27.90068 112 SER A N 1
ATOM 849 C CA . SER A 1 115 ? 7.54882 19.33059 -0.36287 1.000 26.09212 112 SER A CA 1
ATOM 850 C C . SER A 1 115 ? 7.97302 17.85835 -0.34350 1.000 24.25774 112 SER A C 1
ATOM 851 O O . SER A 1 115 ? 8.02330 17.23275 0.71518 1.000 26.25887 112 SER A O 1
ATOM 854 N N . ASN A 1 116 ? 8.28617 17.33381 -1.52067 1.000 21.17118 113 ASN A N 1
ATOM 855 C CA . ASN A 1 116 ? 8.86550 16.00356 -1.63617 1.000 20.26683 113 ASN A CA 1
ATOM 856 C C . ASN A 1 116 ? 9.71694 15.97278 -2.89788 1.000 20.92401 113 ASN A C 1
ATOM 857 O O . ASN A 1 116 ? 9.70974 16.90822 -3.70338 1.000 21.39698 113 ASN A O 1
ATOM 862 N N . GLY A 1 117 ? 10.45142 14.88148 -3.07019 1.000 16.95395 114 GLY A N 1
ATOM 863 C CA . GLY A 1 117 ? 11.26878 14.75268 -4.25796 1.000 18.15553 114 GLY A CA 1
ATOM 864 C C . GLY A 1 117 ? 11.57511 13.30367 -4.55363 1.000 17.66254 114 GLY A C 1
ATOM 865 O O . GLY A 1 117 ? 11.11637 12.38855 -3.86629 1.000 16.48315 114 GLY A O 1
ATOM 866 N N . ARG A 1 118 ? 12.35939 13.10881 -5.60444 1.000 16.37513 115 ARG A N 1
ATOM 867 C CA . ARG A 1 118 ? 12.79681 11.77678 -5.98000 1.000 15.15422 115 ARG A CA 1
ATOM 868 C C . ARG A 1 118 ? 13.78014 11.23769 -4.94593 1.000 13.15633 115 ARG A C 1
ATOM 869 O O . ARG A 1 118 ? 14.64335 11.96396 -4.44322 1.000 18.11634 115 ARG A O 1
ATOM 877 N N . ILE A 1 119 ? 13.62833 9.95859 -4.60067 1.000 13.03039 116 ILE A N 1
ATOM 878 C CA . ILE A 1 119 ? 14.68568 9.20166 -3.93869 1.000 15.06324 116 ILE A CA 1
ATOM 879 C C . ILE A 1 119 ? 15.38265 8.39987 -5.02686 1.000 14.06179 116 ILE A C 1
ATOM 880 O O . ILE A 1 119 ? 14.73250 7.63061 -5.74852 1.000 13.39065 116 ILE A O 1
ATOM 885 N N . GLY A 1 120 ? 16.68682 8.60925 -5.18327 1.000 13.09416 117 GLY A N 1
ATOM 886 C CA . GLY A 1 120 ? 17.41293 8.05047 -6.30831 1.000 12.24652 117 GLY A CA 1
ATOM 887 C C . GLY A 1 120 ? 17.65608 6.55028 -6.20002 1.000 11.66365 117 GLY A C 1
ATOM 888 O O . GLY A 1 120 ? 17.33437 5.90292 -5.20549 1.000 12.18176 117 GLY A O 1
ATOM 889 N N . TRP A 1 121 ? 18.25917 5.99552 -7.25710 1.000 11.78325 118 TRP A N 1
ATOM 890 C CA . TRP A 1 121 ? 18.51142 4.55743 -7.33378 1.000 10.76818 118 TRP A CA 1
ATOM 891 C C . TRP A 1 121 ? 19.36673 4.07634 -6.16573 1.000 11.67759 118 TRP A C 1
ATOM 892 O O . TRP A 1 121 ? 20.40893 4.66061 -5.84703 1.000 13.12619 118 TRP A O 1
ATOM 903 N N . HIS A 1 122 ? 18.92692 2.99423 -5.53347 1.000 11.44111 119 HIS A N 1
ATOM 904 C CA . HIS A 1 122 ? 19.66120 2.40424 -4.42152 1.000 11.52696 119 HIS A CA 1
ATOM 905 C C . HIS A 1 122 ? 19.07036 1.02742 -4.16747 1.000 10.67861 119 HIS A C 1
ATOM 906 O O . HIS A 1 122 ? 17.99136 0.68827 -4.66505 1.000 11.03057 119 HIS A O 1
ATOM 913 N N . ASN A 1 123 ? 19.79565 0.22162 -3.39864 1.000 9.29209 120 ASN A N 1
ATOM 914 C CA . ASN A 1 123 ? 19.16179 -0.90340 -2.72147 1.000 10.80275 120 ASN A CA 1
ATOM 915 C C . ASN A 1 123 ? 19.27134 -0.71427 -1.21133 1.000 9.32448 120 ASN A C 1
ATOM 916 O O . ASN A 1 123 ? 19.97264 0.17308 -0.71460 1.000 11.47172 120 ASN A O 1
ATOM 921 N N . ASP A 1 124 ? 18.51463 -1.51627 -0.46704 1.000 10.20719 121 ASP A N 1
ATOM 922 C CA . ASP A 1 124 ? 18.37426 -1.23795 0.95406 1.000 10.32036 121 ASP A CA 1
ATOM 923 C C . ASP A 1 124 ? 19.46461 -1.88100 1.80611 1.000 10.52811 121 ASP A C 1
ATOM 924 O O . ASP A 1 124 ? 19.77149 -1.35475 2.89051 1.000 11.37085 121 ASP A O 1
ATOM 929 N N . LEU A 1 125 ? 20.07519 -2.97307 1.33075 1.000 11.18988 122 LEU A N 1
ATOM 930 C CA . LEU A 1 125 ? 21.08852 -3.68504 2.11574 1.000 12.87301 122 LEU A CA 1
ATOM 931 C C . LEU A 1 125 ? 22.15278 -2.78995 2.73761 1.000 14.54177 122 LEU A C 1
ATOM 932 O O . LEU A 1 125 ? 22.44124 -2.96275 3.93462 1.000 13.12508 122 LEU A O 1
ATOM 937 N N . PRO A 1 126 ? 22.76955 -1.83890 2.02635 1.000 12.69385 123 PRO A N 1
ATOM 938 C CA . PRO A 1 126 ? 23.86774 -1.07082 2.64416 1.000 13.72931 123 PRO A CA 1
ATOM 939 C C . PRO A 1 126 ? 23.43079 -0.18220 3.79548 1.000 14.32279 123 PRO A C 1
ATOM 940 O O . PRO A 1 126 ? 24.29388 0.41998 4.44612 1.000 16.68705 123 PRO A O 1
ATOM 944 N N . TYR A 1 127 ? 22.13275 -0.07265 4.07606 1.000 12.57205 124 TYR A N 1
ATOM 945 C CA . TYR A 1 127 ? 21.65578 0.73400 5.18932 1.000 13.12427 124 TYR A CA 1
ATOM 946 C C . TYR A 1 127 ? 21.35888 -0.07951 6.44078 1.000 12.64303 124 TYR A C 1
ATOM 947 O O . TYR A 1 127 ? 20.90882 0.49420 7.43092 1.000 14.41194 124 TYR A O 1
ATOM 956 N N . TRP A 1 128 ? 21.57118 -1.39461 6.41415 1.000 13.33274 125 TRP A N 1
ATOM 957 C CA . TRP A 1 128 ? 21.14832 -2.24797 7.51653 1.000 14.49242 125 TRP A CA 1
ATOM 958 C C . TRP A 1 128 ? 22.30568 -3.10686 8.00350 1.000 18.69143 125 TRP A C 1
ATOM 959 O O . TRP A 1 128 ? 23.08570 -3.62284 7.19051 1.000 18.20973 125 TRP A O 1
ATOM 970 N N . PRO A 1 129 ? 22.44810 -3.27365 9.33046 1.000 16.98918 126 PRO A N 1
ATOM 971 C CA . PRO A 1 129 ? 23.59049 -4.02656 9.88148 1.000 19.00191 126 PRO A CA 1
ATOM 972 C C . PRO A 1 129 ? 23.37170 -5.53542 9.83858 1.000 19.80375 126 PRO A C 1
ATOM 973 O O . PRO A 1 129 ? 23.41494 -6.23199 10.86423 1.000 20.77143 126 PRO A O 1
ATOM 977 N N . VAL A 1 130 ? 23.11886 -6.05163 8.63221 1.000 20.38551 127 VAL A N 1
ATOM 978 C CA . VAL A 1 130 ? 22.81218 -7.45735 8.41735 1.000 21.29646 127 VAL A CA 1
ATOM 979 C C . VAL A 1 130 ? 23.54438 -7.93008 7.17236 1.000 23.27314 127 VAL A C 1
ATOM 980 O O . VAL A 1 130 ? 23.95912 -7.13685 6.32194 1.000 23.77717 127 VAL A O 1
ATOM 984 N N . GLN A 1 131 ? 23.69371 -9.24611 7.08171 1.000 24.33088 128 GLN A N 1
ATOM 985 C CA . GLN A 1 131 ? 24.26179 -9.88479 5.90757 1.000 24.27011 128 GLN A CA 1
ATOM 986 C C . GLN A 1 131 ? 23.56613 -11.22533 5.74660 1.000 24.55355 128 GLN A C 1
ATOM 987 O O . GLN A 1 131 ? 23.22241 -11.88167 6.73812 1.000 23.46812 128 GLN A O 1
ATOM 993 N N . GLY A 1 132 ? 23.33038 -11.61253 4.50231 1.000 23.17498 129 GLY A N 1
ATOM 994 C CA . GLY A 1 132 ? 22.57183 -12.81298 4.23838 1.000 20.05305 129 GLY A CA 1
ATOM 995 C C . GLY A 1 132 ? 21.54335 -12.57885 3.15613 1.000 27.52879 129 GLY A C 1
ATOM 996 O O . GLY A 1 132 ? 21.17106 -11.43150 2.89361 1.000 25.48836 129 GLY A O 1
ATOM 997 N N . TRP A 1 133 ? 21.06100 -13.65526 2.53938 1.000 24.31400 130 TRP A N 1
ATOM 998 C CA . TRP A 1 133 ? 20.19750 -13.51916 1.37313 1.000 25.29256 130 TRP A CA 1
ATOM 999 C C . TRP A 1 133 ? 18.75553 -13.20259 1.75177 1.000 25.62522 130 TRP A C 1
ATOM 1000 O O . TRP A 1 133 ? 18.09420 -12.41487 1.06795 1.000 24.03717 130 TRP A O 1
ATOM 1011 N N . GLN A 1 134 ? 18.25081 -13.80390 2.83227 1.000 21.42376 131 GLN A N 1
ATOM 1012 C CA . GLN A 1 134 ? 16.82571 -13.75931 3.15777 1.000 19.97416 131 GLN A CA 1
ATOM 1013 C C . GLN A 1 134 ? 16.48911 -12.48254 3.93733 1.000 19.87377 131 GLN A C 1
ATOM 1014 O O . GLN A 1 134 ? 16.23167 -12.48605 5.14323 1.000 17.40963 131 GLN A O 1
ATOM 1020 N N . CYS A 1 135 ? 16.48698 -11.36015 3.21293 1.000 16.29244 132 CYS A N 1
ATOM 1021 C CA . CYS A 1 135 ? 16.09648 -10.06124 3.75949 1.000 14.68949 132 CYS A CA 1
ATOM 1022 C C . CYS A 1 135 ? 15.16121 -9.37620 2.77351 1.000 13.80724 132 CYS A C 1
ATOM 1023 O O . CYS A 1 135 ? 15.43767 -9.35271 1.57262 1.000 14.67569 132 CYS A O 1
ATOM 1026 N N . CYS A 1 136 ? 14.06834 -8.79388 3.27342 1.000 10.14140 133 CYS A N 1
ATOM 1027 C CA . CYS A 1 136 ? 13.11703 -8.11990 2.39144 1.000 11.30901 133 CYS A CA 1
ATOM 1028 C C . CYS A 1 136 ? 12.44538 -6.96493 3.12681 1.000 8.87124 133 CYS A C 1
ATOM 1029 O O . CYS A 1 136 ? 12.38895 -6.92956 4.35981 1.000 10.55003 133 CYS A O 1
ATOM 1032 N N . LYS A 1 13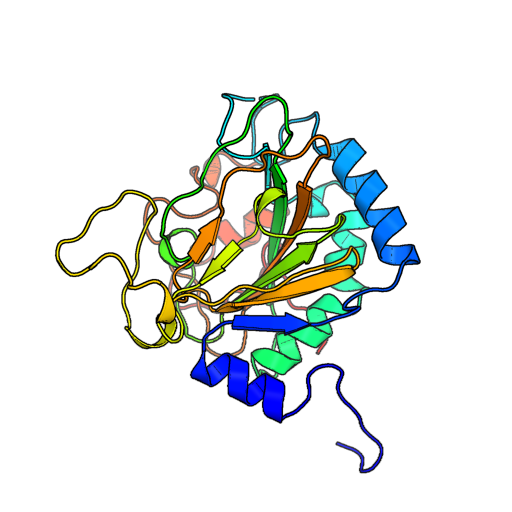7 ? 11.95319 -6.00724 2.34014 1.000 9.26080 134 LYS A N 1
ATOM 1033 C CA . LYS A 1 137 ? 11.14060 -4.90307 2.83544 1.000 8.58727 134 LYS A CA 1
ATOM 1034 C C . LYS A 1 137 ? 9.72469 -5.08603 2.31782 1.000 8.60121 134 LYS A C 1
ATOM 1035 O O . LYS A 1 137 ? 9.53195 -5.40930 1.14158 1.000 8.90783 134 LYS A O 1
ATOM 1041 N N . ILE A 1 138 ? 8.73747 -4.89397 3.19856 1.000 8.93115 135 ILE A N 1
ATOM 1042 C CA . ILE A 1 138 ? 7.33068 -4.77900 2.80511 1.000 9.59752 135 ILE A CA 1
ATOM 1043 C C . ILE A 1 138 ? 6.95645 -3.30084 2.86876 1.000 7.61796 135 ILE A C 1
ATOM 1044 O O . ILE A 1 138 ? 7.09541 -2.65647 3.91516 1.000 9.11334 135 ILE A O 1
ATOM 1049 N N . TRP A 1 139 ? 6.48815 -2.76198 1.74188 1.000 8.57914 136 TRP A N 1
ATOM 1050 C CA . TRP A 1 139 ? 6.12096 -1.35770 1.60150 1.000 6.92175 136 TRP A CA 1
ATOM 1051 C C . TRP A 1 139 ? 4.60203 -1.34379 1.41895 1.000 8.24111 136 TRP A C 1
ATOM 1052 O O . TRP A 1 139 ? 4.08624 -1.69394 0.34757 1.000 8.79409 136 TRP A O 1
ATOM 1063 N N . LEU A 1 140 ? 3.89385 -0.96098 2.48490 1.000 8.11235 137 LEU A N 1
ATOM 1064 C CA . LEU 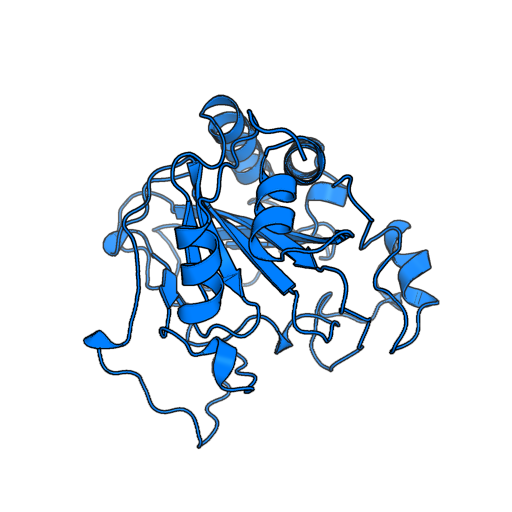A 1 140 ? 2.43182 -0.98521 2.52535 1.000 8.64972 137 LEU A CA 1
ATOM 1065 C C . LEU A 1 140 ? 1.88970 0.38828 2.14089 1.000 7.43315 137 LEU A C 1
ATOM 1066 O O . LEU A 1 140 ? 2.12497 1.37078 2.84750 1.000 8.77753 137 LEU A O 1
ATOM 1071 N N . ALA A 1 141 ? 1.15215 0.45928 1.03065 1.000 8.80187 138 ALA A N 1
ATOM 1072 C CA . ALA A 1 141 ? 0.51597 1.70184 0.61409 1.000 8.82191 138 ALA A CA 1
ATOM 1073 C C . ALA A 1 141 ? -0.71619 1.98605 1.46279 1.000 9.67959 138 ALA A C 1
ATOM 1074 O O . ALA A 1 141 ? -1.52577 1.08835 1.72201 1.000 10.17623 138 ALA A O 1
ATOM 1076 N N . LEU A 1 142 ? -0.86366 3.24391 1.87441 1.000 10.43728 139 LEU A N 1
ATOM 1077 C CA . LEU A 1 142 ? -2.04468 3.70416 2.59423 1.000 10.86245 139 LEU A CA 1
ATOM 1078 C C . LEU A 1 142 ? -2.84084 4.71203 1.77847 1.000 12.39223 139 LEU A C 1
ATOM 1079 O O . LEU A 1 142 ? -3.79971 5.29727 2.28844 1.000 14.44389 139 LEU A O 1
ATOM 1084 N N . ASP A 1 143 ? -2.46027 4.90950 0.51972 1.000 10.63259 140 ASP A N 1
ATOM 1085 C CA . ASP A 1 143 ? -3.13345 5.78737 -0.42006 1.000 12.63304 140 ASP A CA 1
ATOM 1086 C C . ASP A 1 143 ? -3.03429 5.15205 -1.80236 1.000 11.81860 140 ASP A C 1
ATOM 1087 O O . ASP A 1 143 ? -2.28772 4.19477 -2.02360 1.000 11.74058 140 ASP A O 1
ATOM 1092 N N . THR A 1 144 ? -3.78865 5.70097 -2.74534 1.000 14.18371 141 THR A N 1
ATOM 1093 C CA . THR A 1 144 ? -3.58733 5.34361 -4.14246 1.000 14.30576 141 THR A CA 1
ATOM 1094 C C . THR A 1 144 ? -2.19394 5.77410 -4.58272 1.000 11.48106 141 THR A C 1
ATOM 1095 O O . THR A 1 144 ? -1.76643 6.89672 -4.30996 1.000 13.83526 141 THR A O 1
ATOM 1099 N N . VAL A 1 145 ? -1.47717 4.87507 -5.25794 1.000 10.68044 142 VAL A N 1
ATOM 1100 C CA . VAL A 1 145 ? -0.12284 5.16460 -5.72629 1.000 11.69488 142 VAL A CA 1
ATOM 1101 C C . VAL A 1 145 ? 0.00946 4.74331 -7.18647 1.000 12.64668 142 VAL A C 1
ATOM 1102 O O . VAL A 1 145 ? 0.21394 3.55936 -7.48803 1.000 13.53773 142 VAL A O 1
ATOM 1106 N N . LYS A 1 146 ? -0.09469 5.71085 -8.08398 1.000 14.78589 143 LYS A N 1
ATOM 1107 C CA . LYS A 1 146 ? 0.30876 5.59138 -9.47590 1.000 14.78132 143 LYS 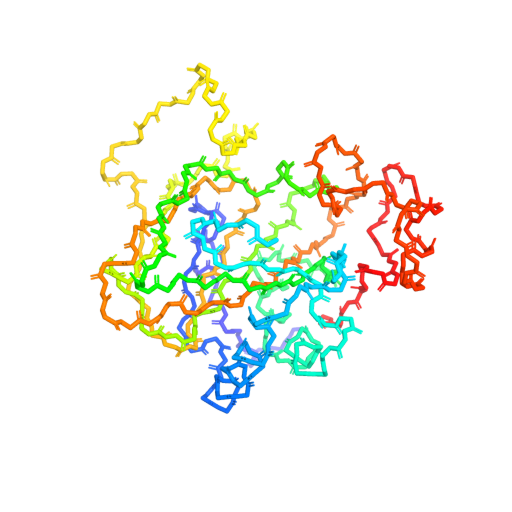A CA 1
ATOM 1108 C C . LYS A 1 146 ? 1.55430 6.45281 -9.67598 1.000 13.71914 143 LYS A C 1
ATOM 1109 O O . LYS A 1 146 ? 2.13322 6.96599 -8.71849 1.000 16.40511 143 LYS A O 1
ATOM 1115 N N . GLN A 1 147 ? 1.95687 6.65127 -10.93573 1.000 15.20121 144 GLN A N 1
ATOM 1116 C CA . GLN A 1 147 ? 3.20234 7.37773 -11.17088 1.000 16.51346 144 GLN A CA 1
ATOM 1117 C C . GLN A 1 147 ? 3.14890 8.79346 -10.61014 1.000 16.98349 144 GLN A C 1
ATOM 1118 O O . GLN A 1 147 ? 4.10392 9.25860 -9.97354 1.000 17.82954 144 GLN A O 1
ATOM 1124 N N . GLU A 1 148 ? 2.03536 9.49818 -10.83617 1.000 15.78822 145 GLU A N 1
ATOM 1125 C CA . GLU A 1 148 ? 1.90593 10.86999 -10.36148 1.000 15.16639 145 GLU A CA 1
ATOM 1126 C C . GLU A 1 148 ? 1.97743 10.97914 -8.83840 1.000 13.53695 145 GLU A C 1
ATOM 1127 O O . GLU A 1 148 ? 2.23682 12.07071 -8.30971 1.000 16.15063 145 GLU A O 1
ATOM 1133 N N . ASN A 1 149 ? 1.76657 9.87486 -8.11807 1.000 14.87969 146 ASN A N 1
ATOM 1134 C CA . ASN A 1 149 ? 1.73605 9.89310 -6.66007 1.000 14.75977 146 ASN A CA 1
ATOM 1135 C C . ASN A 1 149 ? 3.08166 9.61002 -6.01073 1.000 13.62580 146 ASN A C 1
ATOM 1136 O O . ASN A 1 149 ? 3.16019 9.58432 -4.77871 1.000 15.44212 146 ASN A O 1
ATOM 1141 N N . GLY A 1 150 ? 4.13683 9.40188 -6.79145 1.000 12.21413 147 GLY A N 1
ATOM 1142 C CA . GLY A 1 150 ? 5.43848 9.15486 -6.20811 1.000 13.01683 147 GLY A CA 1
ATOM 1143 C C . GLY A 1 150 ? 5.76364 7.68162 -6.07878 1.000 12.28802 147 GLY A C 1
ATOM 1144 O O . GLY A 1 150 ? 6.39507 7.28575 -5.09576 1.000 13.39885 147 GLY A O 1
ATOM 1145 N N . ARG A 1 151 ? 5.35756 6.86336 -7.05237 1.000 11.53868 148 ARG A N 1
ATOM 1146 C CA . ARG A 1 151 ? 5.51175 5.41622 -6.96109 1.000 11.11843 148 ARG A CA 1
ATOM 1147 C C . ARG A 1 151 ? 6.98151 4.98243 -6.94678 1.000 14.20353 148 ARG A C 1
ATOM 1148 O O . ARG A 1 151 ? 7.88606 5.67320 -7.43608 1.000 13.25548 148 ARG A O 1
ATOM 1156 N N . LEU A 1 152 ? 7.20166 3.79901 -6.38534 1.000 11.69332 149 LEU A N 1
ATOM 1157 C CA . LEU A 1 152 ? 8.47034 3.10239 -6.51324 1.000 11.55644 149 LEU A CA 1
ATOM 1158 C C . LEU A 1 152 ? 8.57647 2.43007 -7.87757 1.000 11.29013 149 LEU A C 1
ATOM 1159 O O . LEU A 1 152 ? 7.57746 2.00092 -8.46916 1.000 11.92114 149 LEU A O 1
ATOM 1164 N N . GLU A 1 153 ? 9.81359 2.31666 -8.36517 1.000 12.08541 150 GLU A N 1
ATOM 1165 C CA . GLU A 1 153 ? 10.11265 1.59716 -9.59345 1.000 11.82405 150 GLU A CA 1
ATOM 1166 C C . GLU A 1 153 ? 11.41317 0.83435 -9.39038 1.000 10.22180 150 GLU A C 1
ATOM 1167 O O . GLU A 1 153 ? 12.30115 1.29948 -8.66681 1.000 11.06023 150 GLU A O 1
ATOM 1173 N N . TYR A 1 154 ? 11.51877 -0.33937 -10.02298 1.000 10.96785 151 TYR A N 1
ATOM 1174 C CA . TYR A 1 154 ? 12.54812 -1.32309 -9.71213 1.000 9.22004 151 TYR A CA 1
ATOM 1175 C C . TYR A 1 154 ? 13.30135 -1.75182 -10.96308 1.000 9.73442 151 TYR A C 1
ATOM 1176 O O . TYR A 1 154 ? 12.70664 -1.93393 -12.02540 1.000 11.93928 151 TYR A O 1
ATOM 1185 N N . ILE A 1 155 ? 14.60920 -1.95059 -10.83671 1.000 9.80894 152 ILE A N 1
ATOM 1186 C CA . ILE A 1 155 ? 15.36325 -2.59142 -11.91278 1.000 10.23938 152 ILE A CA 1
ATOM 1187 C C . ILE A 1 155 ? 15.16739 -4.09938 -11.78766 1.000 11.02082 152 ILE A C 1
ATOM 1188 O O . ILE A 1 155 ? 15.70371 -4.73816 -10.87780 1.000 11.25198 152 ILE A O 1
ATOM 1193 N N . LYS A 1 156 ? 14.38342 -4.67247 -12.70425 1.000 11.94137 153 LYS A N 1
ATOM 1194 C CA . LYS A 1 156 ? 14.06764 -6.09732 -12.67213 1.000 14.37018 153 LYS A CA 1
ATOM 1195 C C . LYS A 1 156 ? 15.32514 -6.96004 -12.57914 1.000 14.46769 153 LYS A C 1
ATOM 1196 O O . LYS A 1 156 ? 16.24451 -6.83010 -13.38873 1.000 15.57810 153 LYS A O 1
ATOM 1202 N N . GLY A 1 157 ? 15.34830 -7.85359 -11.59061 1.000 11.95516 154 GLY A N 1
ATOM 1203 C CA . GLY A 1 157 ? 16.40171 -8.84323 -11.45275 1.000 13.89509 154 GLY A CA 1
ATOM 1204 C C . GLY A 1 157 ? 17.69476 -8.34525 -10.85401 1.000 1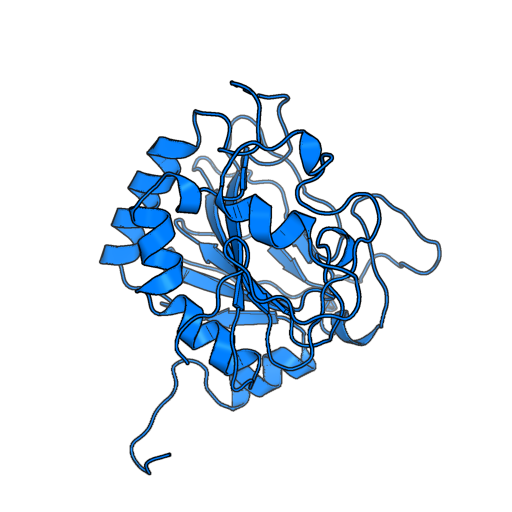4.25215 154 GLY A C 1
ATOM 1205 O O . GLY A 1 157 ? 18.65831 -9.11981 -10.76607 1.000 14.08386 154 GLY A O 1
ATOM 1206 N N . SER A 1 158 ? 17.74428 -7.08251 -10.42031 1.000 11.93528 155 SER A N 1
ATOM 1207 C CA . SER A 1 158 ? 18.99343 -6.49343 -9.95854 1.000 11.28032 155 SER A CA 1
ATOM 1208 C C . SER A 1 158 ? 19.43764 -7.03939 -8.60867 1.000 12.00581 155 SER A C 1
ATOM 1209 O O . SER A 1 158 ? 20.60261 -6.85622 -8.23714 1.000 12.04360 155 SER A O 1
ATOM 1212 N N . HIS A 1 159 ? 18.55401 -7.71831 -7.87736 1.000 11.80756 156 HIS A N 1
ATOM 1213 C CA . HIS A 1 159 ? 18.97522 -8.34021 -6.62854 1.000 11.91949 156 HIS A CA 1
ATOM 1214 C C . HIS A 1 159 ? 19.93368 -9.50060 -6.86181 1.000 14.25736 156 HIS A C 1
ATOM 1215 O O . HIS A 1 159 ? 20.59809 -9.94246 -5.91580 1.000 15.53123 156 HIS A O 1
ATOM 1222 N N . GLN A 1 160 ? 19.99884 -10.02298 -8.08607 1.000 14.34112 157 GLN A N 1
ATOM 1223 C CA . GLN A 1 160 ? 20.90538 -11.11428 -8.42232 1.000 14.60150 157 GLN A CA 1
ATOM 1224 C C . GLN A 1 160 ? 22.29179 -10.62582 -8.81955 1.000 17.68208 157 GLN A C 1
ATOM 1225 O O . GLN A 1 160 ? 23.17643 -11.45617 -9.05467 1.000 19.04116 157 GLN A O 1
ATOM 1231 N N . TRP A 1 161 ? 22.50752 -9.30889 -8.89076 1.000 14.05161 158 TRP A N 1
ATOM 1232 C CA . TRP A 1 161 ? 23.77699 -8.75333 -9.35000 1.000 14.00314 158 TRP A CA 1
ATOM 1233 C C . TRP A 1 161 ? 24.87457 -8.81449 -8.29963 1.000 17.94948 158 TRP A C 1
ATOM 1234 O O . TRP A 1 161 ? 26.04282 -8.59793 -8.64008 1.000 19.73853 158 TRP A O 1
ATOM 1245 N N . GLY A 1 162 ? 24.53097 -9.07898 -7.04290 1.000 16.72129 159 GLY A N 1
ATOM 1246 C CA . GLY A 1 162 ? 25.52556 -9.12208 -5.98255 1.000 19.17173 159 GLY A CA 1
ATOM 1247 C C . GLY A 1 162 ? 26.21917 -7.80660 -5.71359 1.000 19.16677 159 GLY A C 1
ATOM 1248 O O . GLY A 1 162 ? 27.38402 -7.80244 -5.30516 1.000 20.52310 159 GLY A O 1
ATOM 1249 N N . LYS A 1 163 ? 25.53485 -6.68612 -5.90924 1.000 16.23438 160 LYS A N 1
ATOM 1250 C CA . LYS A 1 163 ? 26.14850 -5.37353 -5.76431 1.000 16.33031 160 LYS A CA 1
ATOM 1251 C C . LYS A 1 163 ? 25.31961 -4.52359 -4.81616 1.000 17.13917 160 LYS A C 1
ATOM 1252 O O . LYS A 1 163 ? 24.09067 -4.48687 -4.92459 1.000 16.81151 160 LYS A O 1
ATOM 1258 N N . GLU A 1 164 ? 25.99965 -3.82845 -3.90754 1.000 14.66883 161 GLU A N 1
ATOM 1259 C CA . GLU A 1 164 ? 25.38488 -2.81757 -3.05722 1.000 15.39522 161 GLU A CA 1
ATOM 1260 C C . GLU A 1 164 ? 25.37687 -1.47218 -3.77350 1.000 16.00568 161 GLU A C 1
ATOM 1261 O O . GLU A 1 164 ? 26.29732 -1.14428 -4.52399 1.000 16.19168 161 GLU A O 1
ATOM 1267 N N . LEU A 1 165 ? 24.32421 -0.68674 -3.54347 1.000 13.92627 162 LEU A N 1
ATOM 1268 C CA . LEU A 1 165 ? 24.20615 0.64365 -4.15479 1.000 13.37802 162 LEU A CA 1
ATOM 1269 C C . LEU A 1 165 ? 23.56630 1.59946 -3.15052 1.000 14.01098 162 LEU A C 1
ATOM 1270 O O . LEU A 1 165 ? 22.33726 1.62504 -3.00095 1.000 12.85425 162 LEU A O 1
ATOM 1275 N N . ARG A 1 166 ? 24.39246 2.37664 -2.45379 1.000 15.91437 163 ARG A N 1
ATOM 1276 C CA . ARG A 1 166 ? 23.86476 3.47650 -1.66040 1.000 17.08350 163 ARG A CA 1
ATOM 1277 C C . ARG A 1 166 ? 23.36970 4.58426 -2.58098 1.000 17.53819 163 ARG A C 1
ATOM 1278 O O . ARG A 1 166 ? 23.91021 4.80655 -3.66967 1.000 18.54922 163 ARG A O 1
ATOM 1286 N N . GLU A 1 167 ? 22.32291 5.28159 -2.14599 1.000 15.72953 164 GLU A N 1
ATOM 1287 C CA . GLU A 1 167 ? 21.76178 6.33733 -2.97463 1.000 21.06346 164 GLU A CA 1
ATOM 1288 C C . GLU A 1 167 ? 22.80846 7.41791 -3.22367 1.000 24.47574 164 GLU A C 1
ATOM 1289 O O . GLU A 1 167 ? 23.50435 7.85203 -2.29818 1.000 25.30203 164 GLU A O 1
ATOM 1295 N N . ARG A 1 168 ? 22.93614 7.82352 -4.48840 1.000 26.20745 165 ARG A N 1
ATOM 1296 C CA . ARG A 1 168 ? 23.87985 8.84725 -4.93551 1.000 28.26667 165 ARG A CA 1
ATOM 1297 C C . ARG A 1 168 ? 25.34359 8.41241 -4.84621 1.000 28.05326 165 ARG A C 1
ATOM 1298 O O . ARG A 1 168 ? 26.24907 9.25597 -4.93242 1.000 33.21852 165 ARG A O 1
ATOM 1306 N N . SER A 1 169 ? 25.61784 7.11419 -4.70080 1.000 25.31812 166 SER A N 1
ATOM 1307 C CA . SER A 1 169 ? 27.00455 6.66837 -4.57953 1.000 21.39417 166 SER A CA 1
ATOM 1308 C C . SER A 1 169 ? 27.75604 6.66568 -5.90826 1.000 25.40804 166 SER A C 1
ATOM 1309 O O . SER A 1 169 ? 28.99107 6.73801 -5.90177 1.000 31.72778 166 SER A O 1
ATOM 1312 N N . ASN A 1 170 ? 27.05339 6.56267 -7.03157 1.000 23.41552 167 ASN A N 1
ATOM 1313 C CA . ASN A 1 170 ? 27.63995 6.70106 -8.36128 1.000 27.74407 167 ASN A CA 1
ATOM 1314 C C . ASN A 1 170 ? 28.84559 5.80358 -8.67332 1.000 25.31952 167 ASN A C 1
ATOM 1315 O O . ASN A 1 170 ? 29.86403 6.28531 -9.18169 1.000 25.31521 167 ASN A O 1
ATOM 1320 N N . PRO A 1 171 ? 28.75979 4.50049 -8.41305 1.000 23.36596 168 PRO A N 1
ATOM 1321 C CA . PRO A 1 171 ? 29.87344 3.61708 -8.76812 1.000 19.80475 168 PRO A CA 1
ATOM 1322 C C . PRO A 1 171 ? 29.92488 3.39986 -10.26922 1.000 21.47785 168 PRO A C 1
ATOM 1323 O O . PRO A 1 171 ? 28.91719 3.49678 -10.97354 1.000 22.09052 168 PRO A O 1
ATOM 1327 N N . SER A 1 172 ? 31.12590 3.10748 -10.76394 1.000 23.40681 169 SER A N 1
ATOM 1328 C CA . SER A 1 172 ? 31.30439 3.04116 -12.20791 1.000 22.67293 169 SER A CA 1
ATOM 1329 C C . SER A 1 172 ? 30.54401 1.88591 -12.84781 1.000 19.80072 169 SER A C 1
ATOM 1330 O O . SER A 1 172 ? 30.21149 1.97273 -14.03588 1.000 21.38794 169 SER A O 1
ATOM 1333 N N . TRP A 1 173 ? 30.26015 0.81366 -12.10048 1.000 18.94538 170 TRP A N 1
ATOM 1334 C CA . TRP A 1 173 ? 29.56875 -0.32665 -12.68635 1.000 17.12888 170 TRP A CA 1
ATOM 1335 C C . TRP A 1 173 ? 28.10803 -0.02770 -12.99973 1.000 18.73472 170 TRP A C 1
ATOM 1336 O O . TRP A 1 173 ? 27.50995 -0.73794 -13.81733 1.000 18.24493 170 TRP A O 1
ATOM 1347 N N . PHE A 1 174 ? 27.52036 0.99629 -12.38239 1.000 16.34258 171 PHE A N 1
ATOM 1348 C CA . PHE A 1 174 ? 26.07649 1.19810 -12.44881 1.000 15.37792 171 PHE A CA 1
ATOM 1349 C C . PHE A 1 174 ? 25.69838 2.00997 -13.68352 1.000 16.16393 171 PHE A C 1
ATOM 1350 O O . PHE A 1 174 ? 26.04405 3.18984 -13.78676 1.000 17.78592 171 PHE A O 1
ATOM 1358 N N . ILE A 1 175 ? 24.96337 1.37585 -14.59413 1.000 15.68741 172 ILE A N 1
ATOM 1359 C CA . ILE A 1 175 ? 24.48215 1.98277 -15.82998 1.000 17.86618 172 ILE A CA 1
ATOM 1360 C C . ILE A 1 175 ? 23.00525 2.29547 -15.63735 1.000 17.93035 172 ILE A C 1
ATOM 1361 O O . ILE A 1 175 ? 22.24062 1.42365 -15.21010 1.000 18.93680 172 ILE A O 1
ATOM 1366 N N . GLU A 1 176 ? 22.60902 3.53783 -15.91583 1.000 16.25680 173 GLU A N 1
ATOM 1367 C CA . GLU A 1 176 ? 21.19920 3.91656 -15.87014 1.000 18.00650 173 GLU A CA 1
ATOM 1368 C C . GLU A 1 176 ? 20.37297 2.92545 -16.68798 1.000 16.31689 173 GLU A C 1
ATOM 1369 O O . GLU A 1 176 ? 20.70726 2.66589 -17.84899 1.000 16.62568 173 GLU A O 1
ATOM 1375 N N . PRO A 1 177 ? 19.27948 2.39075 -16.14566 1.000 14.24879 174 PRO A N 1
ATOM 1376 C CA . PRO A 1 177 ? 18.52220 1.36355 -16.87649 1.000 14.03539 174 PRO A CA 1
ATOM 1377 C C . PRO A 1 177 ? 17.72093 1.93860 -18.04248 1.000 14.61477 174 PRO A C 1
ATOM 1378 O O . PRO A 1 177 ? 17.33457 3.10982 -18.05199 1.000 17.47255 174 PRO A O 1
ATOM 1382 N N . GLU A 1 178 ? 17.47384 1.08227 -19.03503 1.000 15.63102 175 GLU A N 1
ATOM 1383 C CA . GLU A 1 178 ? 16.52640 1.40735 -20.09020 1.000 16.11820 175 GLU A CA 1
ATOM 1384 C C . GLU A 1 178 ? 15.09714 1.29583 -19.55779 1.000 14.29311 175 GLU A C 1
ATOM 1385 O O . GLU A 1 178 ? 14.82438 0.49649 -18.65932 1.000 13.55337 175 GLU A O 1
ATOM 1391 N N . PRO A 1 179 ? 14.16577 2.09262 -20.09870 1.000 14.80314 176 PRO A N 1
ATOM 1392 C CA . PRO A 1 179 ? 12.77657 2.05410 -19.60323 1.000 14.38133 176 PRO A CA 1
ATOM 1393 C C . PRO A 1 179 ? 12.16280 0.66740 -19.53620 1.000 13.07475 176 PRO A C 1
ATOM 1394 O O . PRO A 1 179 ? 11.40530 0.37230 -18.60364 1.000 12.38469 176 PRO A O 1
ATOM 1398 N N . HIS A 1 180 ? 12.45868 -0.20425 -20.49656 1.000 12.67847 177 HIS A N 1
ATOM 1399 C CA . HIS A 1 180 ? 11.84296 -1.52592 -20.49250 1.000 11.41355 177 HIS A CA 1
ATOM 1400 C C . HIS A 1 180 ? 12.41108 -2.43980 -19.41078 1.000 11.38625 177 HIS A C 1
ATOM 1401 O O . HIS A 1 180 ? 11.88641 -3.54063 -19.20556 1.000 12.45910 177 HIS A O 1
ATOM 1408 N N . GLU A 1 181 ? 13.47105 -2.01474 -18.72416 1.000 12.37068 178 GLU A N 1
ATOM 1409 C CA . GLU A 1 181 ? 14.08025 -2.77765 -17.64435 1.000 12.14694 178 GLU A CA 1
ATOM 1410 C C . GLU A 1 181 ? 13.49693 -2.44107 -16.27738 1.000 12.56194 178 GLU A C 1
ATOM 1411 O O . GLU A 1 181 ? 13.91424 -3.04283 -15.28055 1.000 14.38978 178 GLU A O 1
ATOM 1417 N N . ILE A 1 182 ? 12.52340 -1.53058 -16.22525 1.000 11.18587 179 ILE A N 1
ATOM 1418 C CA . ILE A 1 182 ? 12.04327 -0.92498 -14.98310 1.000 12.16135 179 ILE A CA 1
ATOM 1419 C C . ILE A 1 182 ? 10.62191 -1.40636 -14.71988 1.000 12.87656 179 ILE A C 1
ATOM 1420 O O . ILE A 1 182 ? 9.72433 -1.19143 -15.54709 1.000 14.37364 179 ILE A O 1
ATOM 1425 N N . LEU A 1 183 ? 10.41415 -2.03187 -13.55929 1.000 13.02734 180 LEU A N 1
ATOM 1426 C CA . LEU A 1 183 ? 9.12271 -2.57639 -13.16106 1.000 11.22562 180 LEU A CA 1
ATOM 1427 C C . LEU A 1 183 ? 8.44183 -1.66457 -12.15182 1.000 11.70174 180 LEU A C 1
ATOM 1428 O O . LEU A 1 183 ? 9.07375 -1.18041 -11.21232 1.000 12.14298 180 LEU A O 1
ATOM 1433 N N . SER A 1 184 ? 7.13499 -1.48878 -12.31420 1.000 11.89502 181 SER A N 1
ATOM 1434 C CA . SER A 1 184 ? 6.33603 -0.74686 -11.34709 1.000 13.35039 181 SER A CA 1
ATOM 1435 C C . SER A 1 184 ? 4.89279 -1.24505 -11.42089 1.000 14.64655 181 SER A C 1
ATOM 1436 O O . SER A 1 184 ? 4.52170 -2.02337 -12.31245 1.000 14.22151 181 SER A O 1
ATOM 1439 N N . TRP A 1 185 ? 4.07968 -0.79213 -10.46095 1.000 13.12636 182 TRP A N 1
ATOM 1440 C CA . TRP A 1 185 ? 2.67045 -1.16641 -10.38266 1.000 13.83819 182 TRP A CA 1
ATOM 1441 C C . TRP A 1 185 ? 1.79598 0.03988 -10.04234 1.000 12.31881 182 TRP A C 1
ATOM 1442 O O . TRP A 1 185 ? 2.23928 1.01731 -9.43165 1.000 15.18469 182 TRP A O 1
ATOM 1453 N N . ASP A 1 186 ? 0.52207 -0.05322 -10.43385 1.000 11.93175 183 ASP A N 1
ATOM 1454 C CA . ASP A 1 186 ? -0.51468 0.79403 -9.86078 1.000 12.98908 183 ASP A CA 1
ATOM 1455 C C . ASP A 1 186 ? -0.94251 0.15155 -8.54528 1.000 12.15147 183 ASP A C 1
ATOM 1456 O O . ASP A 1 186 ? -1.14019 -1.06138 -8.48400 1.000 13.71830 183 ASP A O 1
ATOM 1461 N N . MET A 1 187 ? -1.09246 0.96207 -7.49990 1.000 12.64116 184 MET A N 1
ATOM 1462 C CA . MET A 1 187 ? -1.48122 0.43658 -6.19732 1.000 13.08133 184 MET A CA 1
ATOM 1463 C C . MET A 1 187 ? -2.64901 1.21889 -5.61133 1.000 12.44191 184 MET A C 1
ATOM 1464 O O . MET A 1 187 ? -2.82727 2.41013 -5.87576 1.000 13.76716 184 MET A O 1
ATOM 1469 N N . GLU A 1 188 ? -3.43169 0.52587 -4.78999 1.000 13.76610 185 GLU A N 1
ATOM 1470 C CA . GLU A 1 188 ? -4.44067 1.13696 -3.94003 1.000 12.85789 185 GLU A CA 1
ATOM 1471 C C . GLU A 1 188 ? -4.06534 0.88098 -2.48903 1.000 12.43582 185 GLU A C 1
ATOM 1472 O O . GLU A 1 188 ? -3.24792 0.00138 -2.19021 1.000 12.09287 185 GLU A O 1
ATOM 1478 N N . ALA A 1 189 ? -4.67024 1.66482 -1.59583 1.000 12.95791 186 ALA A N 1
ATOM 1479 C CA . ALA A 1 189 ? -4.44686 1.49593 -0.16284 1.000 10.80003 186 ALA A CA 1
ATOM 1480 C C . ALA A 1 189 ? -4.71179 0.05485 0.25129 1.000 11.68995 186 ALA A C 1
ATOM 1481 O O . ALA A 1 189 ? -5.74197 -0.53140 -0.10141 1.000 14.02887 186 ALA A O 1
ATOM 1483 N N . GLY A 1 190 ? -3.77637 -0.52006 1.00732 1.000 10.27990 187 GLY A N 1
ATOM 1484 C CA . GLY A 1 190 ? -3.86926 -1.89323 1.41855 1.000 10.02894 187 GLY A CA 1
ATOM 1485 C C . GLY A 1 190 ? -3.03247 -2.84224 0.59535 1.000 10.08098 187 GLY A C 1
ATOM 1486 O O . GLY A 1 190 ? -2.77424 -3.95462 1.04785 1.000 11.32869 187 GLY A O 1
ATOM 1487 N N . ASP A 1 191 ? -2.63481 -2.43680 -0.61429 1.000 11.79747 188 ASP A N 1
ATOM 1488 C CA . ASP A 1 191 ? -1.68393 -3.20089 -1.40535 1.000 11.09178 188 ASP A CA 1
ATOM 1489 C C . ASP A 1 191 ? -0.28100 -2.96493 -0.86371 1.000 8.65037 188 ASP A C 1
ATOM 1490 O O . ASP A 1 191 ? 0.00833 -1.93142 -0.25205 1.000 11.12365 188 ASP A O 1
ATOM 1495 N N . CYS A 1 192 ? 0.59756 -3.93228 -1.09491 1.000 10.45209 189 CYS A N 1
ATOM 1496 C CA . CYS A 1 192 ? 1.98150 -3.76525 -0.68731 1.000 10.67533 189 CYS A CA 1
ATOM 1497 C C . CYS A 1 192 ? 2.91566 -4.22215 -1.79821 1.000 10.25883 189 CYS A C 1
ATOM 1498 O O . CYS A 1 192 ? 2.53858 -4.97947 -2.69776 1.000 11.63469 189 CYS A O 1
ATOM 1501 N N . LEU A 1 193 ? 4.13393 -3.69184 -1.74248 1.000 9.82758 190 LEU A N 1
ATOM 1502 C CA . LEU A 1 193 ? 5.26593 -4.19604 -2.50334 1.000 9.42683 190 LEU A CA 1
ATOM 1503 C C . LEU A 1 193 ? 6.14517 -4.96303 -1.53843 1.000 10.03329 190 LEU A C 1
ATOM 1504 O O . LEU A 1 193 ? 6.26694 -4.58973 -0.36818 1.000 10.31678 190 LEU A O 1
ATOM 1509 N N . ILE A 1 194 ? 6.72775 -6.05309 -2.00780 1.000 9.27654 191 ILE A N 1
ATOM 1510 C CA . ILE A 1 194 ? 7.71307 -6.78804 -1.22983 1.000 8.85880 191 ILE A CA 1
ATOM 1511 C C . ILE A 1 194 ? 8.95335 -6.86925 -2.09242 1.000 9.54829 191 ILE A C 1
ATOM 1512 O O . ILE A 1 194 ? 8.89846 -7.41662 -3.19973 1.000 10.22784 191 ILE A O 1
ATOM 1517 N N . HIS A 1 195 ? 10.05649 -6.28809 -1.61970 1.000 7.90515 192 HIS A N 1
ATOM 1518 C CA . HIS A 1 195 ? 11.27778 -6.28433 -2.40725 1.000 9.04159 192 HIS A CA 1
ATOM 1519 C C . HIS A 1 195 ? 12.47321 -6.79239 -1.62209 1.000 8.76283 192 HIS A C 1
ATOM 1520 O O . HIS A 1 195 ? 12.59388 -6.58411 -0.40793 1.000 9.70364 192 HIS A O 1
ATOM 1527 N N . HIS A 1 196 ? 13.35812 -7.46448 -2.34713 1.000 10.24604 193 HIS A N 1
ATOM 1528 C CA . HIS A 1 196 ? 14.58463 -7.97245 -1.76595 1.000 9.61430 193 HIS A CA 1
ATOM 1529 C C . HIS A 1 196 ? 15.51913 -6.81314 -1.42698 1.000 9.92560 193 HIS A C 1
ATOM 1530 O O . HIS A 1 196 ? 15.50494 -5.76278 -2.07542 1.000 10.05348 193 HIS A O 1
ATOM 1537 N N . PHE A 1 197 ? 16.33565 -7.00814 -0.38179 1.000 10.05280 194 PHE A N 1
ATOM 1538 C CA . PHE A 1 197 ? 17.28003 -5.98189 0.06411 1.000 10.59553 194 PHE A CA 1
ATOM 1539 C C . PHE A 1 197 ? 18.35560 -5.62992 -0.96331 1.000 9.00294 194 PHE A C 1
ATOM 1540 O O . PHE A 1 197 ? 19.04808 -4.62239 -0.78051 1.000 10.21934 194 PHE A O 1
ATOM 1548 N N . LEU A 1 198 ? 18.52857 -6.41544 -2.02667 1.000 10.23393 195 LEU A N 1
ATOM 1549 C CA . LEU A 1 198 ? 19.48215 -6.05239 -3.07312 1.000 10.58219 195 LEU A CA 1
ATOM 1550 C C . LEU A 1 198 ? 18.82290 -5.51435 -4.34207 1.000 10.25064 195 LEU A C 1
ATOM 1551 O O . LEU A 1 198 ? 19.53947 -5.07725 -5.25358 1.000 11.20963 195 LEU A O 1
ATOM 1556 N N . THR A 1 199 ? 17.48493 -5.52158 -4.43457 1.000 9.97813 196 THR A N 1
ATOM 1557 C CA . THR A 1 199 ? 16.82165 -5.01058 -5.63354 1.000 9.34796 196 THR A CA 1
ATOM 1558 C C . THR A 1 199 ? 16.94648 -3.49962 -5.68268 1.000 10.23256 196 THR A C 1
ATOM 1559 O O . THR A 1 199 ? 16.53551 -2.80290 -4.75446 1.000 10.23698 196 THR A O 1
ATOM 1563 N N . ILE A 1 200 ? 17.50515 -2.99334 -6.76620 1.000 9.53116 197 ILE A N 1
ATOM 1564 C CA . ILE A 1 200 ? 17.71597 -1.56437 -6.91536 1.000 9.15401 197 ILE A CA 1
ATOM 1565 C C . ILE A 1 200 ? 16.39747 -0.89846 -7.29549 1.000 9.93177 197 ILE A C 1
ATOM 1566 O O . ILE A 1 200 ? 15.68455 -1.36359 -8.19800 1.000 9.84435 197 ILE A O 1
ATOM 1571 N N . HIS A 1 201 ? 16.05479 0.17735 -6.58903 1.000 9.13119 198 HIS A N 1
ATOM 1572 C CA . HIS A 1 201 ? 14.79324 0.88513 -6.78112 1.000 10.14530 198 HIS A CA 1
ATOM 1573 C C . HIS A 1 201 ? 14.99997 2.38091 -6.58124 1.000 10.60393 198 HIS A C 1
ATOM 1574 O O . HIS A 1 201 ? 16.00101 2.82507 -6.01963 1.000 11.57121 198 HIS A O 1
ATOM 1581 N N . HIS A 1 202 ? 14.03457 3.15469 -7.06318 1.000 11.33015 199 HIS A N 1
ATOM 1582 C CA . HIS A 1 202 ? 13.94824 4.58360 -6.80644 1.000 9.38842 199 HIS A CA 1
ATOM 1583 C C . HIS A 1 202 ? 12.47635 4.91030 -6.62680 1.000 11.28635 199 HIS A C 1
ATOM 1584 O O . HIS A 1 202 ? 11.61398 4.06488 -6.84757 1.000 11.50054 199 HIS A O 1
ATOM 1591 N N . SER A 1 203 ? 12.18386 6.13323 -6.20425 1.000 10.64867 200 SER A N 1
ATOM 1592 C CA . SER A 1 203 ? 10.79208 6.57796 -6.16753 1.000 11.44009 200 SER A CA 1
ATOM 1593 C C . SER A 1 203 ? 10.69604 7.99530 -6.71080 1.000 11.56543 200 SER A C 1
ATOM 1594 O O . SER A 1 203 ? 11.48638 8.87168 -6.34004 1.000 12.96729 200 SER A O 1
ATOM 1597 N N . VAL A 1 204 ? 9.71048 8.21129 -7.57205 1.000 13.04091 201 VAL A N 1
ATOM 1598 C CA . VAL A 1 204 ? 9.57842 9.46476 -8.30142 1.000 13.77642 201 VAL A CA 1
ATOM 1599 C C . VAL A 1 204 ? 8.85366 10.49269 -7.44214 1.000 14.46368 201 VAL A C 1
ATOM 1600 O O . VAL A 1 204 ? 8.39908 10.18933 -6.32646 1.000 13.60901 201 VAL A O 1
ATOM 1604 N N . THR A 1 205 ? 8.75950 11.71901 -7.94351 1.000 17.50186 202 THR A N 1
ATOM 1605 C CA . THR A 1 205 ? 8.14779 12.78592 -7.17216 1.000 15.91223 202 THR A CA 1
ATOM 1606 C C . THR A 1 205 ? 6.63367 12.60171 -7.11382 1.000 13.70739 202 THR A C 1
ATOM 1607 O O . THR A 1 205 ? 6.00279 12.15956 -8.07629 1.000 15.45710 202 THR A O 1
ATOM 1611 N N . ASN A 1 206 ? 6.05540 12.88739 -5.94788 1.000 14.27496 203 ASN A N 1
ATOM 1612 C CA . ASN A 1 206 ? 4.60341 12.99411 -5.82335 1.000 17.37987 203 ASN A CA 1
ATOM 1613 C C . ASN A 1 206 ? 4.21734 14.37060 -6.34875 1.000 16.44981 203 ASN A C 1
ATOM 1614 O O . ASN A 1 206 ? 4.41864 15.38112 -5.67114 1.000 17.20128 203 ASN A O 1
ATOM 1619 N N . ILE A 1 207 ? 3.68981 14.40254 -7.57493 1.000 17.77203 204 ILE A N 1
ATOM 1620 C CA . ILE A 1 207 ? 3.22671 15.63513 -8.21444 1.000 19.01992 204 ILE A CA 1
ATOM 1621 C C . ILE A 1 207 ? 1.71875 15.81187 -8.07590 1.000 22.67906 204 ILE A C 1
ATOM 1622 O O . ILE A 1 207 ? 1.15047 16.73949 -8.66261 1.000 26.72312 204 ILE A O 1
ATOM 1627 N N . SER A 1 208 ? 1.05500 14.93382 -7.32761 1.000 21.48293 205 SER A N 1
ATOM 1628 C CA . SER A 1 208 ? -0.38803 14.98652 -7.16911 1.000 21.82957 205 SER A CA 1
ATOM 1629 C C . SER A 1 208 ? -0.74591 15.95911 -6.05072 1.000 18.88824 205 SER A C 1
ATOM 1630 O O . SER A 1 208 ? 0.11816 16.54429 -5.39609 1.000 21.22663 205 SER A O 1
ATOM 1633 N N . SER A 1 209 ? -2.04591 16.12168 -5.81811 1.000 24.13491 206 SER A N 1
ATOM 1634 C CA . SER A 1 209 ? -2.55481 17.01240 -4.78682 1.000 25.67209 206 SER A CA 1
ATOM 1635 C C . SER A 1 209 ? -2.77567 16.30981 -3.45627 1.000 24.09654 206 SER A C 1
ATOM 1636 O O . SER A 1 209 ? -3.21668 16.95553 -2.49909 1.000 26.01688 206 SER A O 1
ATOM 1639 N N . THR A 1 210 ? -2.48840 15.01461 -3.37286 1.000 26.07549 207 THR A N 1
ATOM 1640 C CA . THR A 1 210 ? -2.78026 14.21913 -2.19240 1.000 23.54786 207 THR A CA 1
ATOM 1641 C C . THR A 1 210 ? -1.51081 13.54518 -1.68830 1.000 23.65713 207 THR A C 1
ATOM 1642 O O . THR A 1 210 ? -0.61370 13.20911 -2.47015 1.000 21.08381 207 THR A O 1
ATOM 1646 N N . GLN A 1 211 ? -1.44340 13.34443 -0.37338 1.000 20.45479 208 GLN A N 1
ATOM 1647 C CA . GLN A 1 211 ? -0.25894 12.74347 0.22373 1.000 18.29806 208 GLN A CA 1
ATOM 1648 C C . GLN A 1 211 ? -0.15160 11.26962 -0.15202 1.000 17.92889 208 GLN A C 1
ATOM 1649 O O . GLN A 1 211 ? -1.14584 10.60432 -0.46574 1.000 17.81522 208 GLN A O 1
ATOM 1655 N N . ARG A 1 212 ? 1.08314 10.77496 -0.16183 1.000 15.18357 209 ARG A N 1
ATOM 1656 C CA . ARG A 1 212 ? 1.39652 9.38898 -0.50846 1.000 12.27800 209 ARG A CA 1
ATOM 1657 C C . ARG A 1 212 ? 2.03773 8.76097 0.72044 1.000 11.56543 209 ARG A C 1
ATOM 1658 O O . ARG A 1 212 ? 3.24772 8.87321 0.92394 1.000 12.59977 209 ARG A O 1
ATOM 1666 N N . ARG A 1 213 ? 1.21808 8.11797 1.55079 1.000 12.26727 210 ARG A N 1
ATOM 1667 C CA . ARG A 1 213 ? 1.66431 7.54705 2.81565 1.000 10.35168 210 ARG A CA 1
ATOM 1668 C C . ARG A 1 213 ? 1.95357 6.06598 2.65196 1.000 9.74427 210 ARG A C 1
ATOM 1669 O O . ARG A 1 213 ? 1.15138 5.32671 2.08327 1.000 10.85010 210 ARG A O 1
ATOM 1677 N N . ALA A 1 214 ? 3.09314 5.63108 3.18014 1.000 9.73159 211 ALA A N 1
ATOM 1678 C CA . ALA A 1 214 ? 3.44239 4.21989 3.17451 1.000 8.89763 211 ALA A CA 1
ATOM 1679 C C . ALA A 1 214 ? 4.08170 3.85184 4.50355 1.000 8.61393 211 ALA A C 1
ATOM 1680 O O . ALA A 1 214 ? 4.80991 4.65312 5.10125 1.000 9.51516 211 ALA A O 1
ATOM 1682 N N . ILE A 1 215 ? 3.81288 2.63373 4.96180 1.000 9.56578 212 ILE A N 1
ATOM 1683 C CA . ILE A 1 215 ? 4.50115 2.05475 6.10974 1.000 9.23066 212 ILE A CA 1
ATOM 1684 C C . ILE A 1 215 ? 5.42573 0.95551 5.61849 1.000 9.02174 212 ILE A C 1
ATOM 1685 O O . ILE A 1 215 ? 5.04661 0.14017 4.76991 1.000 10.15619 212 ILE A O 1
ATOM 1690 N N . VAL A 1 216 ? 6.63953 0.93257 6.15192 1.000 8.76807 213 VAL A N 1
ATOM 1691 C CA . VAL A 1 216 ? 7.62210 -0.09078 5.81773 1.000 8.97133 213 VAL A CA 1
ATOM 1692 C C . VAL A 1 216 ? 7.85017 -0.99954 7.01133 1.000 8.26461 213 VAL A C 1
ATOM 1693 O O . VAL A 1 216 ? 7.87999 -0.54818 8.16158 1.000 8.74856 213 VAL A O 1
ATOM 1697 N N . THR A 1 217 ? 7.97158 -2.29046 6.73068 1.000 7.76619 214 THR A N 1
ATOM 1698 C CA . THR A 1 217 ? 8.44070 -3.26523 7.70233 1.000 8.47276 214 THR A CA 1
ATOM 1699 C C . THR A 1 217 ? 9.52550 -4.08946 7.03228 1.000 8.45545 214 THR A C 1
ATOM 1700 O O . THR A 1 217 ? 9.40675 -4.43476 5.85205 1.000 8.76324 214 THR A O 1
ATOM 1704 N N . ASN A 1 218 ? 10.59708 -4.35743 7.77353 1.000 9.00716 215 ASN A N 1
ATOM 1705 C CA . ASN A 1 218 ? 11.76590 -5.05178 7.25659 1.000 9.34383 215 ASN A CA 1
ATOM 1706 C C . ASN A 1 218 ? 11.91592 -6.36427 8.00694 1.000 9.65144 215 ASN A C 1
ATOM 1707 O O . ASN A 1 218 ? 11.68745 -6.41479 9.21783 1.000 9.38609 215 ASN A O 1
ATOM 1712 N N . TRP A 1 219 ? 12.31562 -7.41409 7.28152 1.000 9.63014 216 TRP A N 1
ATOM 1713 C CA . TRP A 1 219 ? 12.20570 -8.79229 7.75274 1.000 11.37762 216 TRP A CA 1
ATOM 1714 C C . TRP A 1 219 ? 13.42742 -9.60172 7.34075 1.000 11.83452 216 TRP A C 1
ATOM 1715 O O . TRP A 1 219 ? 13.93491 -9.44940 6.22702 1.000 10.06939 216 TRP A O 1
ATOM 1726 N N . THR A 1 220 ? 13.88361 -10.49644 8.22444 1.000 11.64399 217 THR A N 1
ATOM 1727 C CA . THR A 1 220 ? 15.01926 -11.35989 7.91039 1.000 14.15570 217 THR A CA 1
ATOM 1728 C C . THR A 1 220 ? 14.69336 -12.80490 8.25850 1.000 14.59948 217 THR A C 1
ATOM 1729 O O . THR A 1 220 ? 13.86489 -13.08492 9.12604 1.000 15.09125 217 THR A O 1
ATOM 1733 N N . GLY A 1 221 ? 15.36611 -13.72689 7.57125 1.000 14.76098 218 GLY A N 1
ATOM 1734 C CA . GLY A 1 221 ? 15.04930 -15.13679 7.70538 1.000 18.86895 218 GLY A CA 1
ATOM 1735 C C . GLY A 1 221 ? 16.21568 -16.01264 8.11433 1.000 18.83737 218 GLY A C 1
ATOM 1736 O O . GLY A 1 221 ? 17.10765 -15.57251 8.84390 1.000 16.96365 218 GLY A O 1
ATOM 1737 N N . ASP A 1 222 ? 16.23021 -17.24237 7.58868 1.000 23.97186 219 ASP A N 1
ATOM 1738 C CA . ASP A 1 222 ? 17.08044 -18.30112 8.13442 1.000 25.59200 219 ASP A CA 1
ATOM 1739 C C . ASP A 1 222 ? 18.56765 -17.97287 8.04114 1.000 27.02712 219 ASP A C 1
ATOM 1740 O O . ASP A 1 222 ? 19.32017 -18.22678 8.98728 1.000 31.05872 219 ASP A O 1
ATOM 1745 N N . ASP A 1 223 ? 19.02236 -17.42751 6.91260 1.000 25.49948 220 ASP A N 1
ATOM 1746 C CA . ASP A 1 223 ? 20.45349 -17.38413 6.63415 1.000 30.40508 220 ASP A CA 1
ATOM 1747 C C . ASP A 1 223 ? 21.12705 -16.06670 7.02511 1.000 31.04206 220 ASP A C 1
ATOM 1748 O O . ASP A 1 223 ? 22.26634 -15.82309 6.61165 1.000 29.56501 220 ASP A O 1
ATOM 1753 N N . VAL A 1 224 ? 20.47520 -15.23379 7.84831 1.000 24.59571 221 VAL A N 1
ATOM 1754 C CA . VAL A 1 224 ? 20.91984 -13.86417 8.10421 1.000 23.63278 221 VAL A CA 1
ATOM 1755 C C . VAL A 1 224 ? 21.66840 -13.78728 9.42953 1.000 24.64781 221 VAL A C 1
ATOM 1756 O O . VAL A 1 224 ? 21.28569 -14.44360 10.40904 1.000 26.55775 221 VAL A O 1
ATOM 1760 N N . THR A 1 225 ? 22.73082 -12.97288 9.47036 1.000 23.54327 222 THR A N 1
ATOM 1761 C CA . THR A 1 225 ? 23.48053 -12.69694 10.69278 1.000 26.11272 222 THR A CA 1
ATOM 1762 C C . THR A 1 225 ? 23.76929 -11.19916 10.80869 1.000 25.91390 222 THR A C 1
ATOM 1763 O O . THR A 1 225 ? 23.63105 -10.43456 9.84505 1.000 24.23895 222 THR A O 1
ATOM 1767 N N . TYR A 1 226 ? 24.17907 -10.78802 12.01006 1.000 23.15946 223 TYR A N 1
ATOM 1768 C CA . TYR A 1 226 ? 24.49371 -9.39535 12.30792 1.000 25.50993 223 TYR A CA 1
ATOM 1769 C C . TYR A 1 226 ? 25.81816 -8.99472 11.66762 1.000 27.52040 223 TYR A C 1
ATOM 1770 O O . TYR A 1 226 ? 26.76575 -9.78321 11.62355 1.000 29.14316 223 TYR A O 1
ATOM 1779 N N . TYR A 1 227 ? 25.89001 -7.75549 11.17632 1.000 25.78459 224 TYR A N 1
ATOM 1780 C CA . TYR A 1 227 ? 27.11251 -7.27081 10.53302 1.000 25.73017 224 TYR A CA 1
ATOM 1781 C C . TYR A 1 227 ? 27.13231 -5.74885 10.58985 1.000 27.31013 224 TYR A C 1
ATOM 1782 O O . TYR A 1 227 ? 26.34391 -5.10205 9.89591 1.000 24.74585 224 TYR A O 1
ATOM 1791 N N . GLN A 1 228 ? 28.06433 -5.18576 11.36449 1.000 23.70786 225 GLN A N 1
ATOM 1792 C CA . GLN A 1 228 ? 28.07798 -3.75694 11.68527 1.000 27.10162 225 GLN A CA 1
ATOM 1793 C C . GLN A 1 228 ? 28.72083 -2.92569 10.56895 1.000 25.50195 225 GLN A C 1
ATOM 1794 O O . GLN A 1 228 ? 29.68915 -2.19532 10.78069 1.000 26.23235 225 GLN A O 1
ATOM 1800 N N . ARG A 1 229 ? 28.14822 -3.02974 9.36768 1.000 21.21412 226 ARG A N 1
ATOM 1801 C CA . ARG A 1 229 ? 28.67004 -2.26841 8.24128 1.000 20.63551 226 ARG A CA 1
ATOM 1802 C C . ARG A 1 229 ? 28.58174 -0.77153 8.54105 1.000 20.95342 226 ARG A C 1
ATOM 1803 O O . ARG A 1 229 ? 27.72170 -0.32548 9.30998 1.000 20.95988 226 ARG A O 1
ATOM 1811 N N . PRO A 1 230 ? 29.47937 0.02529 7.97981 1.000 18.82131 227 PRO A N 1
ATOM 1812 C CA . PRO A 1 230 ? 29.46704 1.45814 8.27357 1.000 20.52417 227 PRO A CA 1
ATOM 1813 C C . PRO A 1 230 ? 28.21059 2.12810 7.74447 1.000 17.08298 227 PRO A C 1
ATOM 1814 O O . PRO A 1 230 ? 27.61073 1.70296 6.75303 1.000 18.97759 227 PRO A O 1
ATOM 1818 N N . LYS A 1 231 ? 27.82091 3.19594 8.43890 1.000 20.06873 228 LYS A N 1
ATOM 1819 C CA . LYS A 1 231 ? 26.73354 4.07875 8.01698 1.000 21.05469 228 LYS A CA 1
ATOM 1820 C C . LYS A 1 231 ? 25.40120 3.34654 7.88110 1.000 21.09853 228 LYS A C 1
ATOM 1821 O O . LYS A 1 231 ? 24.58568 3.65945 7.00897 1.000 20.84064 228 LYS A O 1
ATOM 1827 N N . ALA A 1 232 ? 25.16835 2.36820 8.74549 1.000 17.54238 229 ALA A N 1
ATOM 1828 C CA . ALA A 1 232 ? 23.94095 1.59288 8.71462 1.000 16.92257 229 ALA A CA 1
ATOM 1829 C C . ALA A 1 232 ? 23.05472 1.97573 9.89150 1.000 15.73958 229 ALA A C 1
ATOM 1830 O O . ALA A 1 232 ? 23.48771 2.61798 10.85401 1.000 16.31287 229 ALA A O 1
ATOM 1832 N N . TRP A 1 233 ? 21.79455 1.58246 9.78483 1.000 14.51130 230 TRP A N 1
ATOM 1833 C CA . TRP A 1 233 ? 20.84326 1.78939 10.86459 1.000 14.93866 230 TRP A CA 1
ATOM 1834 C C . TRP A 1 233 ? 21.42149 1.24638 12.17351 1.000 14.07192 230 TRP A C 1
ATOM 1835 O O . TRP A 1 233 ? 22.03291 0.16905 12.18216 1.000 15.28071 230 TRP A O 1
ATOM 1846 N N . PRO A 1 234 ? 21.21445 1.92988 13.30180 1.000 15.12894 231 PRO A N 1
ATOM 1847 C CA . PRO A 1 234 ? 20.35601 3.10824 13.50412 1.000 14.57580 231 PRO A CA 1
ATOM 1848 C C . PRO A 1 234 ? 20.99485 4.45707 13.18108 1.000 15.92585 231 PRO A C 1
ATOM 1849 O O . PRO A 1 234 ? 20.48426 5.49212 13.59545 1.000 18.83159 231 PRO A O 1
ATOM 1853 N N . PHE A 1 235 ? 22.09814 4.48188 12.42850 1.000 17.32239 232 PHE A N 1
ATOM 1854 C CA . PHE A 1 235 ? 22.70099 5.70884 11.90338 1.000 17.69006 232 PHE A CA 1
ATOM 1855 C C . PHE A 1 235 ? 23.28808 6.60494 12.98407 1.000 21.58295 232 PHE A C 1
ATOM 1856 O O . PHE A 1 235 ? 23.50581 7.79695 12.75479 1.000 22.51590 232 PHE A O 1
ATOM 1864 N N . LYS A 1 236 ? 23.53235 6.05118 14.16287 1.000 20.49308 233 LYS A N 1
ATOM 1865 C CA . LYS A 1 236 ? 24.22233 6.74223 15.23949 1.000 24.48531 233 LYS A CA 1
ATOM 1866 C C . LYS A 1 236 ? 24.82443 5.68242 16.13814 1.000 25.98791 233 LYS A C 1
ATOM 1867 O O . LYS A 1 236 ? 24.39182 4.52267 16.09936 1.000 23.89377 233 LYS A O 1
ATOM 1873 N N . PRO A 1 237 ? 25.84333 6.02945 16.92470 1.000 27.72767 234 PRO A N 1
ATOM 1874 C CA . PRO A 1 237 ? 26.44946 5.03164 17.81539 1.000 28.35473 234 PRO A CA 1
ATOM 1875 C C . PRO A 1 237 ? 25.42381 4.48467 18.79572 1.000 22.37539 234 PRO A C 1
ATOM 1876 O O . PRO A 1 237 ? 24.54403 5.20589 19.27078 1.000 23.80608 234 PRO A O 1
ATOM 1880 N N . LEU A 1 238 ? 25.52601 3.18046 19.07306 1.000 23.82551 235 LEU A N 1
ATOM 1881 C CA . LEU A 1 238 ? 24.57033 2.54049 19.97436 1.000 21.96375 235 LEU A CA 1
ATOM 1882 C C . LEU A 1 238 ? 24.61214 3.14372 21.37170 1.000 26.80273 235 LEU A C 1
ATOM 1883 O O . LEU A 1 238 ? 23.59489 3.14989 22.07333 1.000 22.75793 235 LEU A O 1
ATOM 1888 N N . GLU A 1 239 ? 25.77027 3.66087 21.79141 1.000 23.99847 236 GLU A N 1
ATOM 1889 C CA . GLU A 1 239 ? 25.86411 4.25911 23.11676 1.000 22.86238 236 GLU A CA 1
ATOM 1890 C C . GLU A 1 239 ? 24.95571 5.47052 23.26008 1.000 27.24217 236 GLU A C 1
ATOM 1891 O O . GLU A 1 239 ? 24.61450 5.84710 24.38616 1.000 29.85269 236 GLU A O 1
ATOM 1897 N N . GLU A 1 240 ? 24.55244 6.08334 22.14826 1.000 26.01139 237 GLU A N 1
ATOM 1898 C CA . GLU A 1 240 ? 23.70607 7.26478 22.17858 1.000 25.02696 237 GLU A CA 1
ATOM 1899 C C . GLU A 1 240 ? 22.22187 6.92955 22.23486 1.000 25.97080 237 GLU A C 1
ATOM 1900 O O . GLU A 1 240 ? 21.39237 7.84500 22.21805 1.000 28.66418 237 GLU A O 1
ATOM 1906 N N . ILE A 1 241 ? 21.86815 5.64969 22.31204 1.000 24.90729 238 ILE A N 1
ATOM 1907 C CA . ILE A 1 241 ? 20.47989 5.21440 22.39030 1.000 26.06376 238 ILE A CA 1
ATOM 1908 C C . ILE A 1 241 ? 20.25705 4.60178 23.76489 1.000 29.75628 238 ILE A C 1
ATOM 1909 O O . ILE A 1 241 ? 20.95240 3.65120 24.14663 1.000 29.72891 238 ILE A O 1
ATOM 1914 N N . ASP A 1 242 ? 19.28107 5.14091 24.49982 1.000 27.64593 239 ASP A N 1
ATOM 1915 C CA . ASP A 1 242 ? 18.98935 4.73333 25.87150 1.000 32.16224 239 ASP A CA 1
ATOM 1916 C C . ASP A 1 242 ? 17.88575 3.69087 25.96953 1.000 32.22337 239 ASP A C 1
ATOM 1917 O O . ASP A 1 242 ? 17.67506 3.14140 27.05716 1.000 33.99046 239 ASP A O 1
ATOM 1922 N N . LEU A 1 243 ? 17.17901 3.41584 24.87612 1.000 29.94583 240 LEU A N 1
ATOM 1923 C CA . LEU A 1 243 ? 16.02151 2.53644 24.92823 1.000 26.37997 240 LEU A CA 1
ATOM 1924 C C . LEU A 1 243 ? 16.45461 1.12100 25.30663 1.000 27.40298 240 LEU A C 1
ATOM 1925 O O . LEU A 1 243 ? 17.46653 0.62373 24.80073 1.000 26.69258 240 LEU A O 1
ATOM 1930 N N . PRO A 1 244 ? 15.70893 0.44892 26.19099 1.000 24.17787 241 PRO A N 1
ATOM 1931 C CA . PRO A 1 244 ? 16.18204 -0.84761 26.70347 1.000 24.57477 241 PRO A CA 1
ATOM 1932 C C . PRO A 1 244 ? 16.28784 -1.93010 25.64893 1.000 21.91675 241 PRO A C 1
ATOM 1933 O O . PRO A 1 244 ? 17.11830 -2.83662 25.79774 1.000 20.62937 241 PRO A O 1
ATOM 1937 N N . GLU A 1 245 ? 15.47226 -1.87609 24.59066 1.000 19.15934 242 GLU A N 1
ATOM 1938 C CA . GLU A 1 245 ? 15.54308 -2.91258 23.56413 1.000 19.71669 242 GLU A CA 1
ATOM 1939 C C . GLU A 1 245 ? 16.92226 -3.01198 22.92758 1.000 16.95758 242 GLU A C 1
ATOM 1940 O O . GLU A 1 245 ? 17.27288 -4.07388 22.40514 1.000 16.59895 242 GLU A O 1
ATOM 1946 N N . PHE A 1 246 ? 17.71082 -1.94142 22.97244 1.000 20.57572 243 PHE A N 1
ATOM 1947 C CA . PHE A 1 246 ? 19.03805 -1.92282 22.37294 1.000 19.65813 243 PHE A CA 1
ATOM 1948 C C . PHE A 1 246 ? 20.12340 -2.51988 23.26102 1.000 21.62876 243 PHE A C 1
ATOM 1949 O O . PHE A 1 246 ? 21.22945 -2.75821 22.76729 1.000 20.94499 243 PHE A O 1
ATOM 1957 N N . ASN A 1 247 ? 19.84679 -2.77242 24.54478 1.000 23.67547 244 ASN A N 1
ATOM 1958 C CA . ASN A 1 247 ? 20.85615 -3.39542 25.39981 1.000 21.02060 244 ASN A CA 1
ATOM 1959 C C . ASN A 1 247 ? 21.33265 -4.71336 24.80628 1.000 20.30240 244 ASN A C 1
ATOM 1960 O O . ASN A 1 247 ? 22.53754 -4.97597 24.73158 1.000 21.56058 244 ASN A O 1
ATOM 1965 N N . SER A 1 248 ? 20.39136 -5.55262 24.36549 1.000 19.95013 245 SER A N 1
ATOM 1966 C CA . SER A 1 248 ? 20.73286 -6.85851 23.81791 1.000 19.22519 245 SER A CA 1
ATOM 1967 C C . SER A 1 248 ? 21.45040 -6.76817 22.47522 1.000 21.13147 245 SER A C 1
ATOM 1968 O O . SER A 1 248 ? 22.07203 -7.74828 22.05092 1.000 24.56854 245 SER A O 1
ATOM 1971 N N . LEU A 1 249 ? 21.37627 -5.62976 21.78981 1.000 18.60421 246 LEU A N 1
ATOM 1972 C CA . LEU A 1 249 ? 22.13880 -5.48251 20.55616 1.000 22.00805 246 LEU A CA 1
ATOM 1973 C C . LEU A 1 249 ? 23.57194 -5.03843 20.82693 1.000 23.90034 246 LEU A C 1
ATOM 1974 O O . LEU A 1 249 ? 24.47901 -5.41651 20.07706 1.000 23.77299 246 LEU A O 1
ATOM 1979 N N . LYS A 1 250 ? 23.78298 -4.24611 21.88743 1.000 23.75675 247 LYS A N 1
ATOM 1980 C CA . LYS A 1 250 ? 25.12012 -3.75501 22.21518 1.000 27.47534 247 LYS A CA 1
ATOM 1981 C C . LYS A 1 250 ? 26.08541 -4.90267 22.47392 1.000 29.63478 247 LYS A C 1
ATOM 1982 O O . LYS A 1 250 ? 27.25059 -4.85107 22.06538 1.000 30.49493 247 LYS A O 1
ATOM 1988 N N . THR A 1 251 ? 25.62360 -5.94278 23.15319 1.000 27.62976 248 THR A N 1
ATOM 1989 C CA . THR A 1 251 ? 26.47387 -7.07542 23.47690 1.000 29.67060 248 THR A CA 1
ATOM 1990 C C . THR A 1 251 ? 26.58474 -8.08787 22.34439 1.000 31.13527 248 THR A C 1
ATOM 1991 O O . THR A 1 251 ? 27.17209 -9.15230 22.55704 1.000 35.44012 248 THR A O 1
ATOM 1995 N N . LYS A 1 252 ? 26.03833 -7.79394 21.16235 1.000 31.09421 249 LYS A N 1
ATOM 1996 C CA . LYS A 1 252 ? 26.06525 -8.71435 20.03387 1.000 27.22557 249 LYS A CA 1
ATOM 1997 C C . LYS A 1 252 ? 27.25574 -8.41850 19.12846 1.000 31.99382 249 LYS A C 1
ATOM 1998 O O . LYS A 1 252 ? 27.67741 -7.26665 18.98324 1.000 31.31190 249 LYS A O 1
ATOM 2004 N N . LYS A 1 253 ? 27.78940 -9.47646 18.51309 1.000 36.18969 250 LYS A N 1
ATOM 2005 C CA . LYS A 1 253 ? 28.94176 -9.39560 17.62756 1.000 35.11609 250 LYS A CA 1
ATOM 2006 C C . LYS A 1 253 ? 28.60397 -9.95768 16.25113 1.000 31.52094 250 LYS A C 1
ATOM 2007 O O . LYS A 1 253 ? 27.66360 -10.73909 16.09037 1.000 35.99473 250 LYS A O 1
ATOM 2013 N N . SER A 1 254 ? 29.38256 -9.54156 15.24964 1.000 35.23329 251 SER A N 1
ATOM 2014 C CA . SER A 1 254 ? 29.12384 -9.95068 13.87232 1.000 32.19280 251 SER A CA 1
ATOM 2015 C C . SER A 1 254 ? 29.22508 -11.46566 13.72555 1.000 34.93026 251 SER A C 1
ATOM 2016 O O . SER A 1 254 ? 30.02748 -12.12745 14.38849 1.000 39.13168 251 SER A O 1
ATOM 2019 N N . GLY A 1 255 ? 28.39211 -12.01374 12.84195 1.000 32.36721 252 GLY A N 1
ATOM 2020 C CA . GLY A 1 255 ? 28.28942 -13.43857 12.63014 1.000 33.20514 252 GLY A CA 1
ATOM 2021 C C . GLY A 1 255 ? 27.16877 -14.11338 13.39737 1.000 24.87018 252 GLY A C 1
ATOM 2022 O O . GLY A 1 255 ? 26.70135 -15.17790 12.97363 1.000 31.41767 252 GLY A O 1
ATOM 2023 N N . GLU A 1 256 ? 26.71469 -13.51972 14.49352 1.000 28.96701 253 GLU A N 1
ATOM 2024 C CA . GLU A 1 256 ? 25.68806 -14.13561 15.31682 1.000 28.33034 253 GLU A CA 1
ATOM 2025 C C . GLU A 1 256 ? 24.30740 -13.92154 14.70543 1.000 26.60886 253 GLU A C 1
ATOM 2026 O O . GLU A 1 256 ? 24.11118 -13.01000 13.89184 1.000 27.03239 253 GLU A O 1
ATOM 2032 N N . PRO A 1 257 ? 23.33781 -14.77220 15.05161 1.000 23.66828 254 PRO A N 1
ATOM 2033 C CA . PRO A 1 257 ? 21.96810 -14.55021 14.58123 1.000 22.95673 254 PRO A CA 1
ATOM 2034 C C . PRO A 1 257 ? 21.44166 -13.19817 15.03576 1.000 20.67646 254 PRO A C 1
ATOM 2035 O O . PRO A 1 257 ? 21.95966 -12.56695 15.96229 1.000 20.67818 254 PRO A O 1
ATOM 2039 N N . ILE A 1 258 ? 20.39716 -12.75224 14.33662 1.000 20.43495 255 ILE A N 1
ATOM 2040 C CA . ILE A 1 258 ? 19.87283 -11.40104 14.49315 1.000 19.80248 255 ILE A CA 1
ATOM 2041 C C . ILE A 1 258 ? 19.12243 -11.25134 15.81796 1.000 16.96590 255 ILE A C 1
ATOM 2042 O O . ILE A 1 258 ? 19.06781 -10.15162 16.38953 1.000 16.12637 255 ILE A O 1
ATOM 2047 N N . ASP A 1 259 ? 18.59963 -12.36535 16.34717 1.000 15.55320 256 ASP A N 1
ATOM 2048 C CA . ASP A 1 259 ? 17.63121 -12.39641 17.44180 1.000 15.71574 256 ASP A CA 1
ATOM 2049 C C . ASP A 1 259 ? 18.06524 -11.53728 18.61942 1.000 17.51224 256 ASP A C 1
ATOM 2050 O O . ASP A 1 259 ? 19.12891 -11.76117 19.20369 1.000 17.23216 256 ASP A O 1
ATOM 2055 N N . CYS A 1 260 ? 17.21962 -10.58503 18.99562 1.000 14.09162 257 CYS A N 1
ATOM 2056 C CA . CYS A 1 260 ? 17.39061 -9.78177 20.20711 1.000 13.42650 257 CYS A CA 1
ATOM 2057 C C . CYS A 1 260 ? 16.12299 -8.95318 20.38109 1.000 13.36951 257 CYS A C 1
ATOM 2058 O O . CYS A 1 260 ? 15.19824 -9.04525 19.57171 1.000 14.13185 257 CYS A O 1
ATOM 2061 N N . ASP A 1 261 ? 16.09205 -8.12373 21.42853 1.000 14.88327 258 ASP A N 1
ATOM 2062 C CA . ASP A 1 261 ? 14.85533 -7.40423 21.73946 1.000 12.61974 258 ASP A CA 1
ATOM 2063 C C . ASP A 1 261 ? 14.50427 -6.38046 20.66588 1.000 12.91606 258 ASP A C 1
ATOM 2064 O O . ASP A 1 261 ? 13.31549 -6.14768 20.40057 1.000 13.11005 258 ASP A O 1
ATOM 2069 N N . ILE A 1 262 ? 15.51483 -5.77567 20.03458 1.000 11.20364 259 ILE A N 1
ATOM 2070 C CA . ILE A 1 262 ? 15.26174 -4.79097 18.98601 1.000 11.24805 259 ILE A CA 1
ATOM 2071 C C . ILE A 1 262 ? 14.99687 -5.46810 17.64155 1.000 12.39914 259 ILE A C 1
ATOM 2072 O O . ILE A 1 262 ? 14.32350 -4.88028 16.77962 1.000 12.09513 259 ILE A O 1
ATOM 2077 N N . PHE A 1 263 ? 15.45627 -6.71325 17.46305 1.000 10.08801 260 PHE A N 1
ATOM 2078 C CA . PHE A 1 263 ? 15.22129 -7.49948 16.25454 1.000 11.73035 260 PHE A CA 1
ATOM 2079 C C . PHE A 1 263 ? 14.51544 -8.79431 16.64959 1.000 12.07992 260 PHE A C 1
ATOM 2080 O O . PHE A 1 263 ? 15.08090 -9.89355 16.52121 1.000 12.15402 260 PHE A O 1
ATOM 2088 N N . PRO A 1 264 ? 13.27731 -8.71789 17.11418 1.000 10.44593 261 PRO A N 1
ATOM 2089 C CA . PRO A 1 264 ? 12.67645 -9.88891 17.75633 1.000 12.22094 261 PRO A CA 1
ATOM 2090 C C . PRO A 1 264 ? 12.23524 -10.95514 16.76459 1.000 12.64521 261 PRO A C 1
ATOM 2091 O O . PRO A 1 264 ? 11.86680 -10.68133 15.61760 1.000 12.19368 261 PRO A O 1
ATOM 2095 N N . ARG A 1 265 ? 12.28740 -12.20242 17.22694 1.000 13.57440 262 ARG A N 1
ATOM 2096 C CA . ARG A 1 265 ? 11.68307 -13.30671 16.50013 1.000 12.33928 262 ARG A CA 1
ATOM 2097 C C . ARG A 1 265 ? 10.16614 -13.16988 16.49164 1.000 13.13779 262 ARG A C 1
ATOM 2098 O O . ARG A 1 265 ? 9.55706 -12.67507 17.44769 1.000 13.05348 262 ARG A O 1
ATOM 2106 N N . VAL A 1 266 ? 9.55730 -13.63197 15.39217 1.000 14.81838 263 VAL A N 1
ATOM 2107 C CA . VAL A 1 266 ? 8.11741 -13.56608 15.18368 1.000 15.24188 263 VAL A CA 1
ATOM 2108 C C . VAL A 1 266 ? 7.60781 -14.94759 14.78275 1.000 17.04245 263 VAL A C 1
ATOM 2109 O O . VAL A 1 266 ? 8.29965 -15.70860 14.10260 1.000 17.80113 263 VAL A O 1
ATOM 2113 N N . GLN A 1 267 ? 6.38548 -15.26216 15.21513 1.000 18.73983 264 GLN A N 1
ATOM 2114 C CA . GLN A 1 267 ? 5.76090 -16.54867 14.91421 1.000 22.82683 264 GLN A CA 1
ATOM 2115 C C . GLN A 1 267 ? 5.69732 -16.79882 13.40906 1.000 24.34116 264 GLN A C 1
ATOM 2116 O O . GLN A 1 267 ? 5.33208 -15.91521 12.63140 1.000 27.26823 264 GLN A O 1
ATOM 2122 N N . VAL A 1 268 ? 6.02781 -18.02278 13.00452 1.000 27.12716 265 VAL A N 1
ATOM 2123 C CA . VAL A 1 268 ? 5.88910 -18.43696 11.60325 1.000 27.65835 265 VAL A CA 1
ATOM 2124 C C . VAL A 1 268 ? 4.69867 -19.37420 11.38531 1.000 32.13688 265 VAL A C 1
ATOM 2125 O O . VAL A 1 268 ? 4.45789 -20.28050 12.18473 1.000 36.36286 265 VAL A O 1
#

Foldseek 3Di:
DDPPDDAQQDVVNLVQCQQFQKDKRALLDPVVLLVLVVVVCVVPLVFAAQLDDRDDAAQWRKHKANLLPDVSVVCCQAPTSVQVVLCSNLVFQWKWWQIKMKTKAAQVHHFKFAKFFQVLAAQKDDFSKKKKKAWSAWDDQLQWWKKWQTRQLVVPDGGDTPPDDPVDDDDDPVRIDTDTGGGSMIMMGTRRIIMMIGHNNDNDMTMIMMIMMGHDTMWGHCRPCHPVNDDLVSRDDPQCVQVVPDDTPHHPDGSNTHIHHD

InterPro domains:
  IPR008775 Phytanoyl-CoA dioxygenase-like [PF05721] (17-211)

B-factor: mean 19.74, std 8.52, range [6.92, 60.14]

Solvent-accessible surface area: 12737 Å² total; per-residue (Å²): 218,118,210,113,66,130,117,101,0,46,111,128,49,19,98,22,8,76,154,10,0,1,5,15,3,101,103,4,5,80,107,137,36,4,91,90,0,63,79,0,0,72,117,6,39,91,86,45,4,20,17,70,112,162,196,128,109,37,41,14,43,86,5,18,0,2,8,25,105,14,77,29,2,94,4,1,0,67,130,7,56,1,7,75,2,0,13,20,3,7,122,8,184,31,0,1,0,0,1,2,0,4,45,0,0,70,46,173,49,30,18,118,36,10,22,18,0,8,18,7,45,21,6,0,66,34,107,24,0,0,14,0,6,0,0,0,18,72,0,92,92,82,13,0,52,13,16,0,6,111,14,1,1,108,109,63,88,87,5,61,55,216,60,135,36,116,78,30,134,110,21,98,111,156,71,45,48,38,78,83,4,108,28,1,2,0,4,0,0,4,2,20,0,0,8,14,5,23,51,3,132,25,106,79,48,2,21,0,1,3,2,2,0,0,1,70,74,4,35,7,92,93,29,114,147,12,6,16,114,65,82,35,151,107,10,138,50,90,41,0,86,38,2,65,119,20,122,57,44,76,75,1,48,20,86,2,0,25,136,19,169,96

Secondary structure (DSSP, 8-state):
--TT---SS-HHHHHHHHHHSEEEETTSS-HHHHHHHHHHHHHHTTS--TTS------SSEEEE-GGGT-HHHHHHHHHSSHHHHHHHHHT-S--EEEEEEEEEEBTTB---EEEE-SGGGSSEESS-EEEEEEESS-BSTTBT-EEEETTGGGG-----TT---TT-PPPPGGGEE---B-TT-EEEEETT--EEE--B-SSS-EEEEEEEEE-TT-EE---TT-TTSS-GGG---GGGHHHHT--TTSBS-SSSS-B---

Sequence (262 aa):
MLKVDTQKISPQQVEAFERDGVICVKNAVDDIWVERMRTAVDKNISIPGPLEDKKPQGSAEHASSIWLIDADFRALAFESPLPTLAAQVLKSKKLNFLADGFFVKKPESNGRIGWHNDLPYWPVQGWQCCKIWLALDTVKQENGRLEYIKGSHQWGKELRERSNPSWFIEPEPHEILSWDMEAGDCLIHHFLTIHHSVTNISSTQRRAIVTNWTGDDVTYYQRPKAWPFKPLEEIDLPEFNSLKTKKSGEPIDCDIFPRVQV

Radius of gyration: 17.52 Å; Cα contacts (8 Å, |Δi|>4): 573; chains: 1; bounding box: 41×51×47 Å

Nearest PDB structures (foldseek):
  5ep9-assembly1_A  TM=7.720E-01  e=1.020E-19  Streptomyces nogalater
  5ep9-assembly2_B  TM=7.538E-01  e=1.084E-19  Streptomyces nogalater
  6zyl-assembly1_A  TM=7.921E-01  e=2.218E-13  Streptomyces malaysiense
  4q5o-assembly1_B  TM=7.607E-01  e=1.528E-12  Sphingopyxis alaskensis RB2256
  7vbq-assembly1_B  TM=7.028E-01  e=4.858E-13  Talaromyces purpureogenus

Organism: NCBI:txid1628746